Protein AF-A0A7V4AV61-F1 (afdb_monomer_lite)

Radius of gyration: 22.67 Å; chains: 1; bounding box: 60×49×61 Å

pLDDT: mean 70.76, std 10.71, range [35.0, 89.69]

Structure (mmCIF, N/CA/C/O backbone):
data_AF-A0A7V4AV61-F1
#
_entry.id   AF-A0A7V4AV61-F1
#
loop_
_atom_site.group_PDB
_atom_site.id
_atom_site.type_symbol
_atom_site.label_atom_id
_atom_site.label_alt_id
_atom_site.label_comp_id
_atom_site.label_asym_id
_atom_site.label_entity_id
_atom_site.label_seq_id
_atom_site.pdbx_PDB_ins_code
_atom_site.Cartn_x
_atom_site.Cartn_y
_atom_site.Cartn_z
_atom_site.occupancy
_atom_site.B_iso_or_equiv
_atom_site.auth_seq_id
_atom_site.auth_comp_id
_atom_site.auth_asym_id
_atom_site.auth_atom_id
_atom_site.pdbx_PDB_model_num
ATOM 1 N N . MET A 1 1 ? 27.486 -15.992 4.454 1.00 63.75 1 MET A N 1
ATOM 2 C CA . MET A 1 1 ? 27.364 -14.540 4.193 1.00 63.75 1 MET A CA 1
ATOM 3 C C . MET A 1 1 ? 26.050 -14.210 3.485 1.00 63.75 1 MET A C 1
ATOM 5 O O . MET A 1 1 ? 25.321 -13.351 3.959 1.00 63.75 1 MET A O 1
ATOM 9 N N . GLU A 1 2 ? 25.705 -14.925 2.408 1.00 71.94 2 GLU A N 1
ATOM 10 C CA . GLU A 1 2 ? 24.525 -14.642 1.567 1.00 71.94 2 GLU A CA 1
ATOM 11 C C . GLU A 1 2 ? 23.176 -14.761 2.296 1.00 71.94 2 GLU A C 1
ATOM 13 O O . GLU A 1 2 ? 22.339 -13.874 2.169 1.00 71.94 2 GLU A O 1
ATOM 18 N N . TYR A 1 3 ? 22.987 -15.773 3.150 1.00 73.69 3 TYR A N 1
ATOM 19 C CA . TYR A 1 3 ? 21.761 -15.914 3.953 1.00 73.69 3 TYR A CA 1
ATOM 20 C C . TYR A 1 3 ? 21.537 -14.761 4.943 1.00 73.69 3 TYR A C 1
ATOM 22 O O . TYR A 1 3 ? 20.402 -14.350 5.165 1.00 73.69 3 TYR A O 1
ATOM 30 N N . LEU A 1 4 ? 22.613 -14.209 5.513 1.00 76.31 4 LEU A N 1
ATOM 31 C CA . LEU A 1 4 ? 22.541 -13.065 6.430 1.00 76.31 4 LEU A CA 1
ATOM 32 C C . LEU A 1 4 ? 22.185 -11.771 5.685 1.00 76.31 4 LEU A C 1
ATOM 34 O O . LEU A 1 4 ? 21.391 -10.976 6.180 1.00 76.31 4 LEU A O 1
ATOM 38 N N . LEU A 1 5 ? 22.720 -11.589 4.474 1.00 76.56 5 LEU A N 1
ATOM 39 C CA . LEU A 1 5 ? 22.371 -10.471 3.592 1.00 76.56 5 LEU A CA 1
ATOM 40 C C . LEU A 1 5 ? 20.922 -10.579 3.087 1.00 76.56 5 LEU A C 1
ATOM 42 O O . LEU A 1 5 ? 20.190 -9.588 3.080 1.00 76.56 5 LEU A O 1
ATOM 46 N N . GLY A 1 6 ? 20.474 -11.787 2.736 1.00 77.44 6 GLY A N 1
ATOM 47 C CA . GLY A 1 6 ? 19.085 -12.066 2.367 1.00 77.44 6 GLY A CA 1
ATOM 48 C C . GLY A 1 6 ? 18.109 -11.803 3.518 1.00 77.44 6 GLY A C 1
ATOM 49 O O . GLY A 1 6 ? 17.110 -11.112 3.342 1.00 77.44 6 GLY A O 1
ATOM 50 N N . ALA A 1 7 ? 18.426 -12.271 4.727 1.00 79.12 7 ALA A N 1
ATOM 51 C CA . ALA A 1 7 ? 17.613 -11.998 5.910 1.00 79.12 7 ALA A CA 1
ATOM 52 C C . ALA A 1 7 ? 17.580 -10.497 6.257 1.00 79.12 7 ALA A C 1
ATOM 54 O O . ALA A 1 7 ? 16.518 -9.966 6.579 1.00 79.12 7 ALA A O 1
ATOM 55 N N . GLY A 1 8 ? 18.713 -9.795 6.140 1.00 81.38 8 GLY A N 1
ATOM 56 C CA . GLY A 1 8 ? 18.797 -8.353 6.383 1.00 81.38 8 GLY A CA 1
ATOM 57 C C . GLY A 1 8 ? 17.971 -7.525 5.395 1.00 81.38 8 GLY A C 1
ATOM 58 O O . GLY A 1 8 ? 17.236 -6.628 5.804 1.00 81.38 8 GLY A O 1
ATOM 59 N N . THR A 1 9 ? 18.027 -7.855 4.102 1.00 80.19 9 THR A N 1
ATOM 60 C CA . THR A 1 9 ? 17.219 -7.184 3.067 1.00 80.19 9 THR A CA 1
ATOM 61 C C . THR A 1 9 ? 15.728 -7.483 3.219 1.00 80.19 9 THR A C 1
ATOM 63 O O . THR A 1 9 ? 14.918 -6.561 3.129 1.00 80.19 9 THR A O 1
ATOM 66 N N . ALA A 1 10 ? 15.355 -8.726 3.538 1.00 79.31 10 ALA A N 1
ATOM 67 C CA . ALA A 1 10 ? 13.970 -9.098 3.822 1.00 79.31 10 ALA A CA 1
ATOM 68 C C . ALA A 1 10 ? 13.411 -8.355 5.046 1.00 79.31 10 ALA A C 1
ATOM 70 O O . ALA A 1 10 ? 12.291 -7.843 5.003 1.00 79.31 10 ALA A O 1
ATOM 71 N N . LEU A 1 11 ? 14.200 -8.238 6.119 1.00 80.94 11 LEU A N 1
ATOM 72 C CA . LEU A 1 11 ? 13.812 -7.503 7.322 1.00 80.94 11 LEU A CA 1
ATOM 73 C C . LEU A 1 11 ? 13.656 -6.004 7.035 1.00 80.94 11 LEU A C 1
ATOM 75 O O . LEU A 1 11 ? 12.658 -5.399 7.426 1.00 80.94 11 LEU A O 1
ATOM 79 N N . TRP A 1 12 ? 14.588 -5.418 6.282 1.00 82.69 12 TRP A N 1
ATOM 80 C CA . TRP A 1 12 ? 14.513 -4.021 5.860 1.00 82.69 12 TRP A CA 1
ATOM 81 C C . TRP A 1 12 ? 13.275 -3.736 4.999 1.00 82.69 12 TRP A C 1
ATOM 83 O O . TRP A 1 12 ? 12.546 -2.774 5.245 1.00 82.69 12 TRP A O 1
ATOM 93 N N . LEU A 1 13 ? 12.977 -4.603 4.030 1.00 80.69 13 LEU A N 1
ATOM 94 C CA . LEU A 1 13 ? 11.777 -4.493 3.198 1.00 80.69 13 LEU A CA 1
ATOM 95 C C . LEU A 1 13 ? 10.491 -4.683 4.005 1.00 80.69 13 LEU A C 1
ATOM 97 O O . LEU A 1 13 ? 9.508 -3.978 3.771 1.00 80.69 13 LEU A O 1
ATOM 101 N N . GLY A 1 14 ? 10.496 -5.579 4.991 1.00 80.06 14 GLY A N 1
ATOM 102 C CA . GLY A 1 14 ? 9.402 -5.726 5.950 1.00 80.06 14 GLY A CA 1
ATOM 103 C C . GLY A 1 14 ? 9.129 -4.428 6.716 1.00 80.06 14 GLY A C 1
ATOM 104 O O . GLY A 1 14 ? 7.987 -3.980 6.803 1.00 80.06 14 GLY A O 1
ATOM 105 N N . ILE A 1 15 ? 10.180 -3.759 7.196 1.00 80.88 15 ILE A N 1
ATOM 106 C CA . ILE A 1 15 ? 10.063 -2.470 7.893 1.00 80.88 15 ILE A CA 1
ATOM 107 C C . ILE A 1 15 ? 9.519 -1.386 6.949 1.00 80.88 15 ILE A C 1
ATOM 109 O O . ILE A 1 15 ? 8.550 -0.701 7.285 1.00 80.88 15 ILE A O 1
ATOM 113 N N . LEU A 1 16 ? 10.076 -1.262 5.740 1.00 78.00 16 LEU A N 1
ATOM 114 C CA . LEU A 1 16 ? 9.632 -0.278 4.744 1.00 78.00 16 LEU A CA 1
ATOM 115 C C . LEU A 1 16 ? 8.168 -0.477 4.333 1.00 78.00 16 LEU A C 1
ATOM 117 O O . LEU A 1 16 ? 7.407 0.488 4.209 1.00 78.00 16 LEU A O 1
ATOM 121 N N . THR A 1 17 ? 7.750 -1.729 4.143 1.00 76.88 17 THR A N 1
ATOM 122 C CA . THR A 1 17 ? 6.359 -2.055 3.817 1.00 76.88 17 THR A CA 1
ATOM 123 C C . THR A 1 17 ? 5.426 -1.827 4.999 1.00 76.88 17 THR A C 1
ATOM 125 O O . THR A 1 17 ? 4.286 -1.454 4.770 1.00 76.88 17 THR A O 1
ATOM 128 N N . SER A 1 18 ? 5.866 -1.964 6.251 1.00 76.38 18 SER A N 1
ATOM 129 C CA . SER A 1 18 ? 5.007 -1.677 7.407 1.00 76.38 18 SER A CA 1
ATOM 130 C C . SER A 1 18 ? 4.809 -0.178 7.666 1.00 76.38 18 SER A C 1
ATOM 132 O O . SER A 1 18 ? 3.738 0.222 8.118 1.00 76.38 18 SER A O 1
ATOM 134 N N . ILE A 1 19 ? 5.821 0.653 7.394 1.00 77.69 19 ILE A N 1
ATOM 135 C CA . ILE A 1 19 ? 5.777 2.111 7.631 1.00 77.69 19 ILE A CA 1
ATOM 136 C C . ILE A 1 19 ? 5.083 2.853 6.477 1.00 77.69 19 ILE A C 1
ATOM 138 O O . ILE A 1 19 ? 4.618 3.983 6.634 1.00 77.69 19 ILE A O 1
ATOM 142 N N . SER A 1 20 ? 4.978 2.220 5.307 1.00 72.81 20 SER A N 1
ATOM 143 C CA . SER A 1 20 ? 4.336 2.823 4.142 1.00 72.81 20 SER A CA 1
ATOM 144 C C . SER A 1 20 ? 2.865 3.190 4.430 1.00 72.81 20 SER A C 1
ATOM 146 O O . SER A 1 20 ? 2.124 2.381 4.989 1.00 72.81 20 SER A O 1
ATOM 148 N N . PRO A 1 21 ? 2.392 4.381 4.015 1.00 68.25 21 PRO A N 1
ATOM 149 C CA . PRO A 1 21 ? 1.090 4.906 4.434 1.00 68.25 21 PRO A CA 1
ATOM 150 C C . PRO A 1 21 ? -0.092 4.033 3.988 1.00 68.25 21 PRO A C 1
ATOM 152 O O . PRO A 1 21 ? -1.014 3.818 4.764 1.00 68.25 21 PRO A O 1
ATOM 155 N N . CYS A 1 22 ? -0.044 3.460 2.781 1.00 73.38 22 CYS A N 1
ATOM 156 C CA . CYS A 1 22 ? -1.067 2.527 2.295 1.00 73.38 22 CYS A CA 1
ATOM 157 C C . CYS A 1 22 ? -1.223 1.281 3.204 1.00 73.38 22 CYS A C 1
ATOM 159 O O . CYS A 1 22 ? -2.305 1.068 3.763 1.00 73.38 22 CYS A O 1
ATOM 161 N N . PRO A 1 23 ? -0.178 0.448 3.391 1.00 76.88 23 PRO A N 1
ATOM 162 C CA . PRO A 1 23 ? -0.284 -0.742 4.231 1.00 76.88 23 PRO A CA 1
ATOM 163 C C . PRO A 1 23 ? -0.527 -0.399 5.704 1.00 76.88 23 PRO A C 1
ATOM 165 O O . PRO A 1 23 ? -1.259 -1.134 6.366 1.00 76.88 23 PRO A O 1
ATOM 168 N N . LEU A 1 24 ? -0.017 0.734 6.197 1.00 76.50 24 LEU A N 1
ATOM 169 C CA . LEU A 1 24 ? -0.306 1.226 7.542 1.00 76.50 24 LEU A CA 1
ATOM 170 C C . LEU A 1 24 ? -1.816 1.429 7.751 1.00 76.50 24 LEU A C 1
ATOM 172 O O . LEU A 1 24 ? -2.379 0.890 8.703 1.00 76.50 24 LEU A O 1
ATOM 176 N N . THR A 1 25 ? -2.495 2.129 6.836 1.00 75.88 25 THR A N 1
ATOM 177 C CA . THR A 1 25 ? -3.947 2.353 6.915 1.00 75.88 25 THR A CA 1
ATOM 178 C C 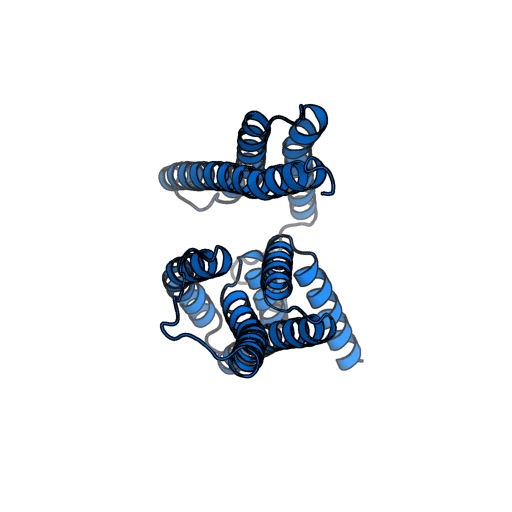. THR A 1 25 ? -4.730 1.039 6.884 1.00 75.88 25 THR A C 1
ATOM 180 O O . THR A 1 25 ? -5.636 0.854 7.695 1.00 75.88 25 THR A O 1
ATOM 183 N N . THR A 1 26 ? -4.365 0.096 6.006 1.00 76.62 26 THR A N 1
ATOM 184 C CA . THR A 1 26 ? -5.048 -1.213 5.930 1.00 76.62 26 THR A CA 1
ATOM 185 C C . THR A 1 26 ? -4.863 -2.053 7.195 1.00 76.62 26 THR A C 1
ATOM 187 O O . THR A 1 26 ? -5.823 -2.646 7.682 1.00 76.62 26 THR A O 1
ATOM 190 N N . ASN A 1 27 ? -3.661 -2.050 7.781 1.00 82.62 27 ASN A N 1
ATOM 191 C CA . ASN A 1 27 ? -3.373 -2.763 9.022 1.00 82.62 27 ASN A CA 1
ATOM 192 C C . ASN A 1 27 ? -4.166 -2.173 10.196 1.00 82.62 27 ASN A C 1
ATOM 194 O O . ASN A 1 27 ? -4.767 -2.922 10.964 1.00 82.62 27 ASN A O 1
ATOM 198 N N . ILE A 1 28 ? -4.233 -0.842 10.305 1.00 80.56 28 ILE A N 1
ATOM 199 C CA . ILE A 1 28 ? -5.036 -0.164 11.334 1.00 80.56 28 ILE A CA 1
ATOM 200 C C . ILE A 1 28 ? -6.523 -0.495 11.160 1.00 80.56 28 ILE A C 1
ATOM 202 O O . ILE A 1 28 ? -7.195 -0.822 12.140 1.00 80.56 28 ILE A O 1
ATOM 206 N N . ALA A 1 29 ? -7.039 -0.451 9.928 1.00 77.19 29 ALA A N 1
ATOM 207 C CA . ALA A 1 29 ? -8.429 -0.793 9.635 1.00 77.19 29 ALA A CA 1
ATOM 208 C C . ALA A 1 29 ? -8.751 -2.251 10.005 1.00 77.19 29 ALA A C 1
ATOM 210 O O . ALA A 1 29 ? -9.753 -2.502 10.677 1.00 77.19 29 ALA A O 1
ATOM 211 N N . ALA A 1 30 ? -7.879 -3.196 9.641 1.00 76.69 30 ALA A N 1
ATOM 212 C CA . ALA A 1 30 ? -8.030 -4.609 9.974 1.00 76.69 30 ALA A CA 1
ATOM 213 C C . ALA A 1 30 ? -8.041 -4.836 11.492 1.00 76.69 30 ALA A C 1
ATOM 215 O O . ALA A 1 30 ? -8.967 -5.454 12.013 1.00 76.69 30 ALA A O 1
ATOM 216 N N . ILE A 1 31 ? -7.065 -4.286 12.220 1.00 79.62 31 ILE A N 1
ATOM 217 C CA . ILE A 1 31 ? -6.972 -4.437 13.679 1.00 79.62 31 ILE A CA 1
ATOM 218 C C . ILE A 1 31 ? -8.176 -3.787 14.371 1.00 79.62 31 ILE A C 1
ATOM 220 O O . ILE A 1 31 ? -8.744 -4.377 15.287 1.00 79.62 31 ILE A O 1
ATOM 224 N N . THR A 1 32 ? -8.620 -2.616 13.907 1.00 75.25 32 THR A N 1
ATOM 225 C CA . THR A 1 32 ? -9.810 -1.936 14.448 1.00 75.25 32 THR A CA 1
ATOM 226 C C . THR A 1 32 ? -11.076 -2.767 14.232 1.00 75.25 32 THR A C 1
ATOM 228 O O . THR A 1 32 ? -11.920 -2.849 15.121 1.00 75.25 32 THR A O 1
ATOM 231 N N . TYR A 1 33 ? -11.220 -3.402 13.067 1.00 74.25 33 TYR A N 1
ATOM 232 C CA . TYR A 1 33 ? -12.348 -4.284 12.769 1.00 74.25 33 TYR A CA 1
ATOM 233 C C . TYR A 1 33 ? -12.327 -5.560 13.623 1.00 74.25 33 TYR A C 1
ATOM 235 O O . TYR A 1 33 ? -13.339 -5.926 14.218 1.00 74.25 33 TYR A O 1
ATOM 243 N N . ILE A 1 34 ? -11.162 -6.201 13.743 1.00 75.00 34 ILE A N 1
ATOM 244 C CA . ILE A 1 34 ? -10.965 -7.399 14.569 1.00 75.00 34 ILE A CA 1
ATOM 245 C C . ILE A 1 34 ? -11.240 -7.083 16.045 1.00 75.00 34 ILE A C 1
ATOM 247 O O . ILE A 1 34 ? -11.988 -7.805 16.703 1.00 75.00 34 ILE A O 1
ATOM 251 N N . GLY A 1 35 ? -10.700 -5.972 16.551 1.00 73.50 35 GLY A N 1
ATOM 252 C CA . GLY A 1 35 ? -10.872 -5.537 17.938 1.00 73.50 35 GLY A CA 1
ATOM 253 C C . GLY A 1 35 ? -12.323 -5.228 18.313 1.00 73.50 35 GLY A C 1
ATOM 254 O O . GLY A 1 35 ? -12.701 -5.408 19.464 1.00 73.50 35 GLY A O 1
ATOM 255 N N . LYS A 1 36 ? -13.170 -4.832 17.352 1.00 69.50 36 LYS A N 1
ATOM 256 C CA . LYS A 1 36 ? -14.615 -4.650 17.586 1.00 69.50 36 LYS A CA 1
ATOM 257 C C . LYS A 1 36 ? -15.382 -5.965 17.747 1.00 69.50 36 LYS A C 1
ATOM 259 O O . LYS A 1 36 ? -16.431 -5.968 18.383 1.00 69.50 36 LYS A O 1
ATOM 264 N N . ARG A 1 37 ? -14.906 -7.062 17.148 1.00 66.25 37 ARG A N 1
ATOM 265 C CA . ARG A 1 37 ? -15.628 -8.349 17.094 1.00 66.25 37 ARG A CA 1
ATOM 266 C C . ARG A 1 37 ? -15.179 -9.359 18.138 1.00 66.25 37 ARG A C 1
ATOM 268 O O . ARG A 1 37 ? -15.890 -10.329 18.383 1.00 66.25 37 ARG A O 1
ATOM 275 N N . VAL A 1 38 ? -14.016 -9.145 18.741 1.00 67.31 38 VAL A N 1
ATOM 276 C CA . VAL A 1 38 ? -13.409 -10.085 19.677 1.00 67.31 38 VAL A CA 1
ATOM 277 C C . VAL A 1 38 ? -13.402 -9.477 21.077 1.00 67.31 38 VAL A C 1
ATOM 279 O O . VAL A 1 38 ? -12.703 -8.503 21.334 1.00 67.31 38 VAL A O 1
ATOM 282 N N . ALA A 1 39 ? -14.177 -10.064 21.993 1.00 61.97 39 ALA A N 1
ATOM 283 C CA . ALA A 1 39 ? -14.314 -9.572 23.367 1.00 61.97 39 ALA A CA 1
ATOM 284 C C . ALA A 1 39 ? -13.111 -9.919 24.266 1.00 61.97 39 ALA A C 1
ATOM 286 O O . ALA A 1 39 ? -12.920 -9.296 25.308 1.00 61.97 39 ALA A O 1
ATOM 287 N N . VAL A 1 40 ? -12.308 -10.918 23.878 1.00 70.88 40 VAL A N 1
ATOM 288 C CA . VAL A 1 40 ? -11.184 -11.424 24.677 1.00 70.88 40 VAL A CA 1
ATOM 289 C C . VAL A 1 40 ? -9.850 -10.939 24.090 1.00 70.88 40 VAL A C 1
ATOM 291 O O . VAL A 1 40 ? -9.536 -11.283 22.948 1.00 70.88 40 VAL A O 1
ATOM 294 N N . PRO A 1 41 ? -9.008 -10.216 24.852 1.00 69.38 41 PRO A N 1
ATOM 295 C CA . PRO A 1 41 ? -7.755 -9.651 24.339 1.00 69.38 41 PRO A CA 1
ATOM 296 C C . PRO A 1 41 ? -6.775 -10.709 23.801 1.00 69.38 41 PRO A C 1
ATOM 298 O O . PRO A 1 41 ? -6.099 -10.468 22.803 1.00 69.38 41 PRO A O 1
ATOM 301 N N . ALA A 1 42 ? -6.754 -11.915 24.380 1.00 71.69 42 ALA A N 1
ATOM 302 C CA . ALA A 1 42 ? -5.940 -13.028 23.876 1.00 71.69 42 ALA A CA 1
ATOM 303 C C . ALA A 1 42 ? -6.343 -13.471 22.454 1.00 71.69 42 ALA A C 1
ATOM 305 O O . ALA A 1 42 ? -5.490 -13.818 21.638 1.00 71.69 42 ALA A O 1
ATOM 306 N N . SER A 1 43 ? -7.636 -13.409 22.125 1.00 70.69 43 SER A N 1
ATOM 307 C CA . SER A 1 43 ? -8.142 -13.797 20.806 1.00 70.69 43 SER A CA 1
ATOM 308 C C . SER A 1 43 ? -7.832 -12.732 19.737 1.00 70.69 43 SER A C 1
ATOM 310 O O . SER A 1 43 ? -7.562 -13.077 18.585 1.00 70.69 43 SER A O 1
ATOM 312 N N . VAL A 1 44 ? -7.712 -11.451 20.119 1.00 77.44 44 VAL A N 1
ATOM 313 C CA . VAL A 1 44 ? -7.249 -10.371 19.221 1.00 77.44 44 VAL A CA 1
ATOM 314 C C . VAL A 1 44 ? -5.827 -10.640 18.724 1.00 77.44 44 VAL A C 1
ATOM 316 O O . VAL A 1 44 ? -5.556 -10.474 17.535 1.00 77.44 44 VAL A O 1
ATOM 319 N N . PHE A 1 45 ? -4.934 -11.116 19.599 1.00 81.38 45 PHE A N 1
ATOM 320 C CA . PHE A 1 45 ? -3.574 -11.490 19.204 1.00 81.38 45 PHE A CA 1
ATOM 321 C C . PHE A 1 45 ? -3.579 -12.646 18.197 1.00 81.38 45 PHE A C 1
ATOM 323 O O . PHE A 1 45 ? -2.917 -12.568 17.164 1.00 81.38 45 PHE A O 1
ATOM 330 N N . THR A 1 46 ? -4.391 -13.683 18.438 1.00 80.88 46 THR A N 1
ATOM 331 C CA . THR A 1 46 ? -4.505 -14.815 17.501 1.00 80.88 46 THR A CA 1
ATOM 332 C C . THR A 1 46 ? -5.098 -14.411 16.152 1.00 80.88 46 THR A C 1
ATOM 334 O O . THR A 1 46 ? -4.604 -14.849 15.118 1.00 80.88 46 THR A O 1
ATOM 337 N N . ALA A 1 47 ? -6.094 -13.522 16.132 1.00 81.56 47 ALA A N 1
ATOM 338 C CA . ALA A 1 47 ? -6.673 -12.992 14.902 1.00 81.56 47 ALA A CA 1
ATOM 339 C C . ALA A 1 47 ? -5.680 -12.102 14.135 1.00 81.56 47 ALA A C 1
ATOM 341 O O . ALA A 1 47 ? -5.573 -12.213 12.916 1.00 81.56 47 ALA A O 1
ATOM 342 N N . GLY A 1 48 ? -4.904 -11.267 14.834 1.00 83.06 48 GLY A N 1
ATOM 343 C CA . GLY A 1 48 ? -3.822 -10.480 14.235 1.00 83.06 48 GLY A CA 1
ATOM 344 C C . GLY A 1 48 ? -2.702 -11.354 13.656 1.00 83.06 48 GLY A C 1
ATOM 345 O O . GLY A 1 48 ? -2.206 -11.084 12.558 1.00 83.06 48 GLY A O 1
ATOM 346 N N . ALA A 1 49 ? -2.349 -12.443 14.344 1.00 86.06 49 ALA A N 1
ATOM 347 C CA . ALA A 1 49 ? -1.410 -13.439 13.837 1.00 86.06 49 ALA A CA 1
ATOM 348 C C . ALA A 1 49 ? -1.960 -14.136 12.582 1.00 86.06 49 ALA A C 1
ATOM 350 O O . ALA A 1 49 ? -1.244 -14.249 11.590 1.00 86.06 49 ALA A O 1
ATOM 351 N N . LEU A 1 50 ? -3.242 -14.521 12.579 1.00 86.38 50 LEU A N 1
ATOM 352 C CA . LEU A 1 50 ? -3.892 -15.142 11.421 1.00 86.38 50 LEU A CA 1
ATOM 353 C C . LEU A 1 50 ? -3.975 -14.190 10.218 1.00 86.38 50 LEU A C 1
ATOM 355 O O . LEU A 1 50 ? -3.708 -14.602 9.093 1.00 86.38 50 LEU A O 1
ATOM 359 N N . TYR A 1 51 ? -4.285 -12.912 10.451 1.00 84.62 51 TYR A N 1
ATOM 360 C CA . TYR A 1 51 ? -4.249 -11.854 9.434 1.00 84.62 51 TYR A CA 1
ATOM 361 C C . TYR A 1 51 ? -2.859 -11.720 8.803 1.00 84.62 51 TYR A C 1
ATOM 363 O O . TYR A 1 51 ? -2.716 -11.708 7.577 1.00 84.62 51 TYR A O 1
ATOM 371 N N . THR A 1 52 ? -1.823 -11.673 9.641 1.00 85.88 52 THR A N 1
ATOM 372 C CA . THR A 1 52 ? -0.431 -11.572 9.187 1.00 85.88 52 THR A CA 1
ATOM 373 C C . THR A 1 52 ? -0.010 -12.825 8.422 1.00 85.88 52 THR A C 1
ATOM 375 O O . THR A 1 52 ? 0.604 -12.713 7.363 1.00 85.88 52 THR A O 1
ATOM 378 N N . ALA A 1 53 ? -0.400 -14.009 8.900 1.00 87.75 53 ALA A N 1
ATOM 379 C CA . ALA A 1 53 ? -0.159 -15.279 8.223 1.00 87.75 53 ALA A CA 1
ATOM 380 C C . ALA A 1 53 ? -0.847 -15.334 6.850 1.00 87.75 53 ALA A C 1
ATOM 382 O O . ALA A 1 53 ? -0.224 -15.750 5.879 1.00 87.75 53 ALA A O 1
ATOM 383 N N . GLY A 1 54 ? -2.085 -14.841 6.737 1.00 85.94 54 GLY A N 1
ATOM 384 C CA . GLY A 1 54 ? -2.794 -14.719 5.461 1.00 85.94 54 GLY A CA 1
ATOM 385 C C . GLY A 1 54 ? -2.063 -13.812 4.466 1.00 85.94 54 GLY A C 1
ATOM 386 O O . GLY A 1 54 ? -1.885 -14.187 3.304 1.00 85.94 54 GLY A O 1
ATOM 387 N N . ARG A 1 55 ? -1.562 -12.652 4.922 1.00 85.25 55 ARG A N 1
ATOM 388 C CA . ARG A 1 55 ? -0.741 -11.761 4.080 1.00 85.25 55 ARG A CA 1
ATOM 389 C C . ARG A 1 55 ? 0.569 -12.418 3.649 1.00 85.25 55 ARG A C 1
ATOM 391 O O . ARG A 1 55 ? 0.907 -12.379 2.469 1.00 85.25 55 ARG A O 1
ATOM 398 N N . ALA A 1 56 ? 1.285 -13.027 4.593 1.00 86.75 56 ALA A N 1
ATOM 399 C CA . ALA A 1 56 ? 2.564 -13.681 4.339 1.00 86.75 56 ALA A CA 1
ATOM 400 C C . ALA A 1 56 ? 2.417 -14.848 3.354 1.00 86.75 56 ALA A C 1
ATOM 402 O O . ALA A 1 56 ? 3.171 -14.925 2.388 1.00 86.75 56 ALA A O 1
ATOM 403 N N . LEU A 1 57 ? 1.408 -15.703 3.548 1.00 89.69 57 LEU A N 1
ATOM 404 C CA . LEU A 1 57 ? 1.109 -16.823 2.657 1.00 89.69 57 LEU A CA 1
ATOM 405 C C . LEU A 1 57 ? 0.801 -16.340 1.239 1.00 89.69 57 LEU A C 1
ATOM 407 O O . LEU A 1 57 ? 1.330 -16.882 0.276 1.00 89.69 57 LEU A O 1
ATOM 411 N N . THR A 1 58 ? -0.005 -15.286 1.108 1.00 85.62 58 THR A N 1
ATOM 412 C CA . THR A 1 58 ? -0.359 -14.721 -0.201 1.00 85.62 58 THR A CA 1
ATOM 413 C C . THR A 1 58 ? 0.874 -14.196 -0.934 1.00 85.62 58 THR A C 1
ATOM 415 O O . THR A 1 58 ? 1.064 -14.509 -2.107 1.00 85.62 58 THR A O 1
ATOM 418 N N . TYR A 1 59 ? 1.748 -13.446 -0.255 1.00 81.62 59 TYR A N 1
ATOM 419 C CA . TYR A 1 59 ? 2.993 -12.957 -0.856 1.00 81.62 59 TYR A CA 1
ATOM 420 C C . TYR A 1 59 ? 3.984 -14.079 -1.171 1.00 81.62 59 TYR A C 1
ATOM 422 O O . TYR A 1 59 ? 4.657 -14.009 -2.196 1.00 81.62 59 TYR A O 1
ATOM 430 N N . LEU A 1 60 ? 4.049 -15.123 -0.341 1.00 86.19 60 LEU A N 1
ATOM 431 C CA . LEU A 1 60 ? 4.872 -16.303 -0.601 1.00 86.19 60 LEU A CA 1
ATOM 432 C C . LEU A 1 60 ? 4.386 -17.044 -1.852 1.00 86.19 60 LEU A C 1
ATOM 434 O O . LEU A 1 60 ? 5.178 -17.298 -2.756 1.00 86.19 60 LEU A O 1
ATOM 438 N N . CYS A 1 61 ? 3.087 -17.349 -1.934 1.00 84.62 61 CYS A N 1
ATOM 439 C CA . CYS A 1 61 ? 2.486 -18.000 -3.096 1.00 84.62 61 CYS A CA 1
ATOM 440 C C . CYS A 1 61 ? 2.684 -17.163 -4.357 1.00 84.62 61 CYS A C 1
ATOM 442 O O . CYS A 1 61 ? 3.083 -17.692 -5.390 1.00 84.62 61 CYS A O 1
ATOM 444 N N . LEU A 1 62 ? 2.456 -15.854 -4.272 1.00 78.06 62 LEU A N 1
ATOM 445 C CA . LEU A 1 62 ? 2.634 -14.976 -5.414 1.00 78.06 62 LEU A CA 1
ATOM 446 C C . LEU A 1 62 ? 4.099 -14.898 -5.856 1.00 78.06 62 LEU A C 1
ATOM 448 O O . LEU A 1 62 ? 4.379 -14.994 -7.046 1.00 78.06 62 LEU A O 1
ATOM 452 N N . GLY A 1 63 ? 5.031 -14.773 -4.909 1.00 77.81 63 GLY A N 1
ATOM 453 C CA . GLY A 1 63 ? 6.464 -14.799 -5.187 1.00 77.81 63 GLY A CA 1
ATOM 454 C C . GLY A 1 63 ? 6.883 -16.108 -5.851 1.00 77.81 63 GLY A C 1
ATOM 455 O O . GLY A 1 63 ? 7.576 -16.079 -6.861 1.00 77.81 63 GLY A O 1
ATOM 456 N N . ALA A 1 64 ? 6.391 -17.246 -5.354 1.00 81.31 64 ALA A N 1
ATOM 457 C CA . ALA A 1 64 ? 6.647 -18.556 -5.944 1.00 81.31 64 ALA A CA 1
ATOM 458 C C . ALA A 1 64 ? 6.099 -18.665 -7.376 1.00 81.31 64 ALA A C 1
ATOM 460 O O . ALA A 1 64 ? 6.809 -19.136 -8.259 1.00 81.31 64 ALA A O 1
ATOM 461 N N . VAL A 1 65 ? 4.880 -18.177 -7.633 1.00 78.06 65 VAL A N 1
ATOM 462 C CA . VAL A 1 65 ? 4.284 -18.135 -8.981 1.00 78.06 65 VAL A CA 1
ATOM 463 C C . VAL A 1 65 ? 5.095 -17.240 -9.922 1.00 78.06 65 VAL A C 1
ATOM 465 O O . VAL A 1 65 ? 5.316 -17.607 -11.072 1.00 78.06 65 VAL A O 1
ATOM 468 N N . ILE A 1 66 ? 5.578 -16.090 -9.447 1.00 73.25 66 ILE A N 1
ATOM 469 C CA . ILE A 1 66 ? 6.390 -15.161 -10.247 1.00 73.25 66 ILE A CA 1
ATOM 470 C C . ILE A 1 66 ? 7.763 -15.757 -10.568 1.00 73.25 66 ILE A C 1
ATOM 472 O O . ILE A 1 66 ? 8.201 -15.677 -11.711 1.00 73.25 66 ILE A O 1
ATOM 476 N N . VAL A 1 67 ? 8.429 -16.374 -9.588 1.00 73.38 67 VAL A N 1
ATOM 477 C CA . VAL A 1 67 ? 9.732 -17.029 -9.783 1.00 73.38 67 VAL A CA 1
ATOM 478 C C . VAL A 1 67 ? 9.594 -18.253 -10.692 1.00 73.38 67 VAL A C 1
ATOM 480 O O . VAL A 1 67 ? 10.406 -18.437 -11.592 1.00 73.38 67 VAL A O 1
ATOM 483 N N . ALA A 1 68 ? 8.539 -19.056 -10.531 1.00 72.69 68 ALA A N 1
ATOM 484 C CA . ALA A 1 68 ? 8.241 -20.162 -11.443 1.00 72.69 68 ALA A CA 1
ATOM 485 C C . ALA A 1 68 ? 7.886 -19.668 -12.861 1.00 72.69 68 ALA A C 1
ATOM 487 O O . ALA A 1 68 ? 8.189 -20.333 -13.847 1.00 72.69 68 ALA A O 1
ATOM 488 N N . GLY A 1 69 ? 7.282 -18.481 -12.970 1.00 65.75 69 GLY A N 1
ATOM 489 C CA . GLY A 1 69 ? 6.953 -17.796 -14.221 1.00 65.75 69 GLY A CA 1
ATOM 490 C C . GLY A 1 69 ? 8.061 -16.891 -14.777 1.00 65.75 69 GLY A C 1
ATOM 491 O O . GLY A 1 69 ? 7.780 -16.106 -15.683 1.00 65.75 69 GLY A O 1
ATOM 492 N N . ALA A 1 70 ? 9.298 -16.977 -14.267 1.00 56.56 70 ALA A N 1
ATOM 493 C CA . ALA A 1 70 ? 10.403 -16.046 -14.541 1.00 56.56 70 ALA A CA 1
ATOM 494 C C . ALA A 1 70 ? 10.819 -15.910 -16.023 1.00 56.56 70 ALA A C 1
ATOM 496 O O . ALA A 1 70 ? 11.575 -15.004 -16.361 1.00 56.56 70 ALA A O 1
ATOM 497 N N . LEU A 1 71 ? 10.294 -16.736 -16.932 1.00 52.12 71 LEU A N 1
ATOM 498 C CA . LEU A 1 71 ? 10.478 -16.576 -18.380 1.00 52.12 71 LEU A CA 1
ATOM 499 C C . LEU A 1 71 ? 9.490 -15.574 -19.025 1.00 52.12 71 LEU A C 1
ATOM 501 O O . LEU A 1 71 ? 9.657 -15.231 -20.189 1.00 52.12 71 LEU A O 1
ATOM 505 N N . ASN A 1 72 ? 8.488 -15.068 -18.290 1.00 55.53 72 ASN A N 1
ATOM 506 C CA . ASN A 1 72 ? 7.439 -14.159 -18.789 1.00 55.53 72 ASN A CA 1
ATOM 507 C C . ASN A 1 72 ? 7.154 -12.971 -17.838 1.00 55.53 72 ASN A C 1
ATOM 509 O O . ASN A 1 72 ? 6.021 -12.493 -17.734 1.00 55.53 72 ASN A O 1
ATOM 513 N N . VAL A 1 73 ? 8.182 -12.468 -17.142 1.00 57.44 73 VAL A N 1
ATOM 514 C CA . VAL A 1 73 ? 8.091 -11.396 -16.121 1.00 57.44 73 VAL A CA 1
ATOM 515 C C . VAL A 1 73 ? 7.246 -10.175 -16.549 1.00 57.44 73 VAL A C 1
ATOM 517 O O . VAL A 1 73 ? 6.409 -9.737 -15.751 1.00 57.44 73 VAL A O 1
ATOM 520 N N . PRO A 1 74 ? 7.356 -9.635 -17.782 1.00 56.88 74 PRO A N 1
ATOM 521 C CA . PRO A 1 74 ? 6.535 -8.497 -18.201 1.00 56.88 74 PRO A CA 1
ATOM 522 C C . PRO A 1 74 ? 5.069 -8.881 -18.439 1.00 56.88 74 PRO A C 1
ATOM 524 O O . PRO A 1 74 ? 4.170 -8.129 -18.067 1.00 56.88 74 PRO A O 1
ATOM 527 N N . ALA A 1 75 ? 4.816 -10.061 -19.017 1.00 56.69 75 ALA A N 1
ATOM 528 C CA . ALA A 1 75 ? 3.473 -10.532 -19.349 1.00 56.69 75 ALA A CA 1
ATOM 529 C C . ALA A 1 75 ? 2.664 -10.874 -18.093 1.00 56.69 75 ALA A C 1
ATOM 531 O O . ALA A 1 75 ? 1.487 -10.536 -18.013 1.00 56.69 75 ALA A O 1
ATOM 532 N N . VAL A 1 76 ? 3.304 -11.470 -17.082 1.00 58.34 76 VAL A N 1
ATOM 533 C CA . VAL A 1 76 ? 2.678 -11.748 -15.783 1.00 58.34 76 VAL A CA 1
ATOM 534 C C . VAL A 1 76 ? 2.384 -10.441 -15.046 1.00 58.34 76 VAL A C 1
ATOM 536 O O . VAL A 1 76 ? 1.263 -10.244 -14.589 1.00 58.34 76 VAL A O 1
ATOM 539 N N . SER A 1 77 ? 3.331 -9.497 -14.996 1.00 55.00 77 SER A N 1
ATOM 540 C CA . SER A 1 77 ? 3.107 -8.192 -14.355 1.00 55.00 77 SER A CA 1
ATOM 541 C C . SER A 1 77 ? 2.000 -7.387 -15.048 1.00 55.00 77 SER A C 1
ATOM 543 O O . SER A 1 77 ? 1.128 -6.840 -14.375 1.00 55.00 77 SER A O 1
ATOM 545 N N . HIS A 1 78 ? 1.960 -7.384 -16.386 1.00 60.28 78 HIS A N 1
ATOM 546 C CA . HIS A 1 78 ? 0.892 -6.743 -17.155 1.00 60.28 78 HIS A CA 1
ATOM 547 C C . HIS A 1 78 ? -0.455 -7.449 -16.945 1.00 60.28 78 HIS A C 1
ATOM 549 O O . HIS A 1 78 ? -1.456 -6.798 -16.669 1.00 60.28 78 HIS A O 1
ATOM 555 N N . PHE A 1 79 ? -0.491 -8.783 -16.986 1.00 62.31 79 PHE A N 1
ATOM 556 C CA . PHE A 1 79 ? -1.707 -9.558 -16.739 1.00 62.31 79 PHE A CA 1
ATOM 557 C C . PHE A 1 79 ? -2.267 -9.317 -15.334 1.00 62.31 79 PHE A C 1
ATOM 559 O O . PHE A 1 79 ? -3.475 -9.109 -15.197 1.00 62.31 79 PHE A O 1
ATOM 566 N N . LEU A 1 80 ? -1.411 -9.291 -14.306 1.00 61.31 80 LEU A N 1
ATOM 567 C CA . LEU A 1 80 ? -1.820 -8.936 -12.952 1.00 61.31 80 LEU A CA 1
ATOM 568 C C . LEU A 1 80 ? -2.291 -7.485 -12.886 1.00 61.31 80 LEU A C 1
ATOM 570 O O . LEU A 1 80 ? -3.357 -7.240 -12.352 1.00 61.31 80 LEU A O 1
ATOM 574 N N . GLN A 1 81 ? -1.585 -6.513 -13.457 1.00 56.22 81 GLN A N 1
ATOM 575 C CA . GLN A 1 81 ? -2.028 -5.116 -13.391 1.00 56.22 81 GLN A CA 1
ATOM 576 C C . GLN A 1 81 ? -3.370 -4.886 -14.108 1.00 56.22 81 GLN A C 1
ATOM 578 O O . GLN A 1 81 ? -4.248 -4.218 -13.556 1.00 56.22 81 GLN A O 1
ATOM 583 N N . THR A 1 82 ? -3.583 -5.473 -15.290 1.00 61.66 82 THR A N 1
ATOM 584 C CA . THR A 1 82 ? -4.814 -5.284 -16.076 1.00 61.66 82 THR A CA 1
ATOM 585 C C . THR A 1 82 ? -6.005 -6.059 -15.509 1.00 61.66 82 THR A C 1
ATOM 587 O O . THR A 1 82 ? -7.096 -5.505 -15.394 1.00 61.66 82 THR A O 1
ATOM 590 N N . ASN A 1 83 ? -5.830 -7.332 -15.137 1.00 62.72 83 ASN A N 1
ATOM 591 C CA . ASN A 1 83 ? -6.945 -8.144 -14.636 1.00 62.72 83 ASN A CA 1
ATOM 592 C C . ASN A 1 83 ? -7.205 -7.908 -13.153 1.00 62.72 83 ASN A C 1
ATOM 594 O O . ASN A 1 83 ? -8.363 -7.904 -12.733 1.00 62.72 83 ASN A O 1
ATOM 598 N N . MET A 1 84 ? -6.154 -7.666 -12.362 1.00 61.00 84 MET A N 1
ATOM 599 C CA . MET A 1 84 ? -6.337 -7.402 -10.945 1.00 61.00 84 MET A CA 1
ATOM 600 C C . MET A 1 84 ? -7.040 -6.073 -10.752 1.00 61.00 84 MET A C 1
ATOM 602 O O . MET A 1 84 ? -8.052 -6.086 -10.079 1.00 61.00 84 MET A O 1
ATOM 606 N N . SER A 1 85 ? -6.632 -4.972 -11.397 1.00 61.56 85 SER A N 1
ATOM 607 C CA . SER A 1 85 ? -7.312 -3.667 -11.242 1.00 61.56 85 SER A CA 1
ATOM 608 C C . SER A 1 85 ? -8.823 -3.725 -11.517 1.00 61.56 85 SER A C 1
ATOM 610 O O . SER A 1 85 ? -9.608 -3.141 -10.768 1.00 61.56 85 SER A O 1
ATOM 612 N N . ARG A 1 86 ? -9.247 -4.501 -12.524 1.00 66.25 86 ARG A N 1
ATOM 613 C CA . ARG A 1 86 ? -10.662 -4.669 -12.889 1.00 66.25 86 ARG A CA 1
ATOM 614 C C . ARG A 1 86 ? -11.474 -5.453 -11.852 1.00 66.25 86 ARG A C 1
ATOM 616 O O . ARG A 1 86 ? -12.644 -5.145 -11.641 1.00 66.25 86 ARG A O 1
ATOM 623 N N . ILE A 1 87 ? -10.867 -6.446 -11.204 1.00 68.31 87 ILE A N 1
ATOM 624 C CA . ILE A 1 87 ? -11.504 -7.273 -10.163 1.00 68.31 87 ILE A CA 1
ATOM 625 C C . ILE A 1 87 ? -11.380 -6.610 -8.780 1.00 68.31 87 ILE A C 1
ATOM 627 O O . ILE A 1 87 ? -12.279 -6.725 -7.947 1.00 68.31 87 ILE A O 1
ATOM 631 N N . LEU A 1 88 ? -10.298 -5.865 -8.546 1.00 64.69 88 LEU A N 1
ATOM 632 C CA . LEU A 1 88 ? -9.973 -5.239 -7.268 1.00 64.69 88 LEU A CA 1
ATOM 633 C C . LEU A 1 88 ? -10.991 -4.177 -6.878 1.00 64.69 88 LEU A C 1
ATOM 635 O O . LEU A 1 88 ? -11.336 -4.103 -5.708 1.00 64.69 88 LEU A O 1
ATOM 639 N N . GLY A 1 89 ? -11.474 -3.374 -7.833 1.00 66.38 89 GLY A N 1
ATOM 640 C CA . GLY A 1 89 ? -12.458 -2.318 -7.569 1.00 66.38 89 GLY A CA 1
ATOM 641 C C . GLY A 1 89 ? -13.722 -2.855 -6.881 1.00 66.38 89 GLY A C 1
ATOM 642 O O . GLY A 1 89 ? -13.994 -2.479 -5.739 1.00 66.38 89 GLY A O 1
ATOM 643 N N . PRO A 1 90 ? -14.464 -3.791 -7.504 1.00 73.88 90 PRO A N 1
ATOM 644 C CA . PRO A 1 90 ? -15.628 -4.428 -6.885 1.00 73.88 90 PRO A CA 1
ATOM 645 C C . PRO A 1 90 ? -15.310 -5.129 -5.559 1.00 73.88 90 PRO A C 1
ATOM 647 O O . PRO A 1 90 ? -16.073 -5.020 -4.599 1.00 73.88 90 PRO A O 1
ATOM 650 N N . VAL A 1 91 ? -14.168 -5.817 -5.478 1.00 70.38 91 VAL A N 1
ATOM 651 C CA . VAL A 1 91 ? -13.737 -6.525 -4.265 1.00 70.38 91 VAL A CA 1
ATOM 652 C C . VAL A 1 91 ? -13.446 -5.558 -3.114 1.00 70.38 91 VAL A C 1
ATOM 654 O O . VAL A 1 91 ? -13.847 -5.823 -1.984 1.00 70.38 91 VAL A O 1
ATOM 657 N N . LEU A 1 92 ? -12.813 -4.416 -3.386 1.00 68.12 92 LEU A N 1
ATOM 658 C CA . LEU A 1 92 ? -12.551 -3.356 -2.412 1.00 68.12 92 LEU A CA 1
ATOM 659 C C . LEU A 1 92 ? -13.836 -2.673 -1.950 1.00 68.12 92 LEU A C 1
ATOM 661 O O . LEU A 1 92 ? -13.960 -2.366 -0.766 1.00 68.12 92 LEU A O 1
ATOM 665 N N . ILE A 1 93 ? -14.805 -2.472 -2.849 1.00 71.94 93 ILE A N 1
ATOM 666 C CA . ILE A 1 93 ? -16.131 -1.953 -2.491 1.00 71.94 93 ILE A CA 1
ATOM 667 C C . ILE A 1 93 ? -16.840 -2.941 -1.557 1.00 71.94 93 ILE A C 1
ATOM 669 O O . ILE A 1 93 ? -17.335 -2.538 -0.507 1.00 71.94 93 ILE A O 1
ATOM 673 N N . LEU A 1 94 ? -16.831 -4.240 -1.877 1.00 69.44 94 LEU A N 1
ATOM 674 C CA . LEU A 1 94 ? -17.390 -5.291 -1.018 1.00 69.44 94 LEU A CA 1
ATOM 675 C C . LEU A 1 94 ? -16.677 -5.366 0.338 1.00 69.44 94 LEU A C 1
ATOM 677 O O . LEU A 1 94 ? -17.339 -5.406 1.375 1.00 69.44 94 LEU A O 1
ATOM 681 N N . ALA A 1 95 ? -15.343 -5.324 0.349 1.00 67.31 95 ALA A N 1
ATOM 682 C CA . ALA A 1 95 ? -14.541 -5.310 1.569 1.00 67.31 95 ALA A CA 1
ATOM 683 C C . ALA A 1 95 ? -14.842 -4.074 2.427 1.00 67.31 95 ALA A C 1
ATOM 685 O O . ALA A 1 95 ? -15.017 -4.190 3.638 1.00 67.31 95 ALA A O 1
ATOM 686 N N . GLY A 1 96 ? -14.961 -2.901 1.799 1.00 65.62 96 GLY A N 1
ATOM 687 C CA . GLY A 1 96 ? -15.366 -1.655 2.438 1.00 65.62 96 GLY A CA 1
ATOM 688 C C . GLY A 1 96 ? -16.755 -1.764 3.058 1.00 65.62 96 GLY A C 1
ATOM 689 O O . GLY A 1 96 ? -16.908 -1.498 4.245 1.00 65.62 96 GLY A O 1
ATOM 690 N N . MET A 1 97 ? -17.754 -2.235 2.306 1.00 67.81 97 MET A N 1
ATOM 691 C CA . MET A 1 97 ? -19.113 -2.460 2.821 1.00 67.81 97 MET A CA 1
ATOM 692 C C . MET A 1 97 ? -19.138 -3.440 4.000 1.00 67.81 97 MET A C 1
ATOM 694 O O . MET A 1 97 ? -19.896 -3.235 4.948 1.00 67.81 97 MET A O 1
ATOM 698 N N . PHE A 1 98 ? -18.292 -4.473 3.970 1.00 65.38 98 PHE A N 1
ATOM 699 C CA . PHE A 1 98 ? -18.145 -5.429 5.065 1.00 65.38 98 PHE A CA 1
ATOM 700 C C . PHE A 1 98 ? -17.493 -4.794 6.307 1.00 65.38 98 PHE A C 1
ATOM 702 O O . PHE A 1 98 ? -17.997 -4.956 7.416 1.00 65.38 98 PHE A O 1
ATOM 709 N N . LEU A 1 99 ? -16.429 -3.999 6.130 1.00 62.09 99 LEU A N 1
ATOM 710 C CA . LEU A 1 99 ? -15.751 -3.251 7.202 1.00 62.09 99 LEU A CA 1
ATOM 711 C C . LEU A 1 99 ? -16.641 -2.170 7.834 1.00 62.09 99 LEU A C 1
ATOM 713 O O . LEU A 1 99 ? -16.540 -1.912 9.033 1.00 62.09 99 LEU A O 1
ATOM 717 N N . LEU A 1 100 ? -17.499 -1.540 7.027 1.00 60.59 100 LEU A N 1
ATOM 718 C CA . LEU A 1 100 ? -18.495 -0.548 7.443 1.00 60.59 100 LEU A CA 1
ATOM 719 C C . LEU A 1 100 ? -19.762 -1.179 8.044 1.00 60.59 100 LEU A C 1
ATOM 721 O O . LEU A 1 100 ? -20.654 -0.441 8.454 1.00 60.59 100 LEU A O 1
ATOM 725 N N . GLU A 1 101 ? -19.845 -2.515 8.103 1.00 61.22 101 GLU A N 1
ATOM 726 C CA . GLU A 1 101 ? -21.011 -3.275 8.585 1.00 61.22 101 GLU A CA 1
ATOM 727 C C . GLU A 1 101 ? -22.323 -2.897 7.871 1.00 61.22 101 GLU A C 1
ATOM 729 O O . GLU A 1 101 ? -23.420 -3.038 8.415 1.00 61.22 101 GLU A O 1
ATOM 734 N N . LEU A 1 102 ? -22.222 -2.425 6.623 1.00 53.75 102 LEU A N 1
ATOM 735 C CA . LEU A 1 102 ? -23.376 -2.022 5.818 1.00 53.75 102 LEU A CA 1
ATOM 736 C C . LEU A 1 102 ? -24.201 -3.245 5.381 1.00 53.75 102 LEU A C 1
ATOM 738 O O . LEU A 1 102 ? -25.408 -3.148 5.178 1.00 53.75 102 LEU A O 1
ATOM 742 N N . ILE A 1 103 ? -23.555 -4.413 5.311 1.00 48.03 103 ILE A N 1
ATOM 743 C CA . ILE A 1 103 ? -24.190 -5.716 5.111 1.00 48.03 103 ILE A CA 1
ATOM 744 C C . ILE A 1 103 ? -24.432 -6.332 6.492 1.00 48.03 103 ILE A C 1
ATOM 746 O O . ILE A 1 103 ? -23.570 -7.010 7.055 1.00 48.03 103 ILE A O 1
ATOM 750 N N . HIS A 1 104 ? -25.617 -6.094 7.050 1.00 40.84 104 HIS A N 1
ATOM 751 C CA . HIS A 1 104 ? -26.099 -6.889 8.173 1.00 40.84 104 HIS A CA 1
ATOM 752 C C . HIS A 1 104 ? -26.455 -8.276 7.642 1.00 40.84 104 HIS A C 1
ATOM 754 O O . HIS A 1 104 ? -27.504 -8.467 7.033 1.00 40.84 104 HIS A O 1
ATOM 760 N N . VAL A 1 105 ? -25.587 -9.260 7.876 1.00 42.78 105 VAL A N 1
ATOM 761 C CA . VAL A 1 105 ? -26.002 -10.664 7.812 1.00 42.78 105 VAL A CA 1
ATOM 762 C C . VAL A 1 105 ? -26.856 -10.900 9.053 1.00 42.78 105 VAL A C 1
ATOM 764 O O . VAL A 1 105 ? -26.367 -11.322 10.101 1.00 42.78 105 VAL A O 1
ATOM 767 N N . SER A 1 106 ? -28.131 -10.529 8.970 1.00 35.00 106 SER A N 1
ATOM 768 C CA . SER A 1 106 ? -29.149 -10.915 9.935 1.00 35.00 106 SER A CA 1
ATOM 769 C C . SER A 1 106 ? -29.299 -12.429 9.845 1.00 35.00 106 SER A C 1
ATOM 771 O O . SER A 1 106 ? -30.065 -12.947 9.041 1.00 35.00 106 SER A O 1
ATOM 773 N N . LEU A 1 107 ? -28.514 -13.149 10.648 1.00 40.62 107 LEU A N 1
ATOM 774 C CA . LEU A 1 107 ? -28.754 -14.557 10.935 1.00 40.62 107 LEU A CA 1
ATOM 775 C C . LEU A 1 107 ? -30.152 -14.656 11.571 1.00 40.62 107 LEU A C 1
ATOM 777 O O . LEU A 1 107 ? -30.353 -14.108 12.659 1.00 40.62 107 LEU A O 1
ATOM 781 N N . PRO A 1 108 ? -31.129 -15.300 10.913 1.00 40.78 108 PRO A N 1
ATOM 782 C CA . PRO A 1 108 ? -32.437 -15.512 11.499 1.00 40.78 108 PRO A CA 1
ATOM 783 C C . PRO A 1 108 ? -32.340 -16.709 12.450 1.00 40.78 108 PRO A C 1
ATOM 785 O O . PRO A 1 108 ? -32.002 -17.812 12.027 1.00 40.78 108 PRO A O 1
ATOM 788 N N . GLY A 1 109 ? -32.623 -16.510 13.737 1.00 38.22 109 GLY A N 1
ATOM 789 C CA . GLY A 1 109 ? -32.782 -17.624 14.679 1.00 38.22 109 GLY A CA 1
ATOM 790 C C . GLY A 1 109 ? -32.328 -17.302 16.097 1.00 38.22 109 GLY A C 1
ATOM 791 O O . GLY A 1 109 ? -31.141 -17.130 16.355 1.00 38.22 109 GLY A O 1
ATOM 792 N N . GLY A 1 110 ? -33.293 -17.214 17.012 1.00 49.94 110 GLY A N 1
ATOM 793 C CA . GLY A 1 110 ? -33.094 -16.852 18.411 1.00 49.94 110 GLY A CA 1
ATOM 794 C C . GLY A 1 110 ? -32.383 -17.894 19.286 1.00 49.94 110 GLY A C 1
ATOM 795 O O . GLY A 1 110 ? -32.251 -19.063 18.943 1.00 49.94 110 GLY A O 1
ATOM 796 N N . GLY A 1 111 ? -31.971 -17.426 20.470 1.00 48.78 111 GLY A N 1
ATOM 797 C CA . GLY A 1 111 ? -31.858 -18.237 21.687 1.00 48.78 111 GLY A CA 1
ATOM 798 C C . GLY A 1 111 ? -30.737 -19.280 21.774 1.00 48.78 111 GLY A C 1
ATOM 799 O O . GLY A 1 111 ? -31.024 -20.427 22.086 1.00 48.78 111 GLY A O 1
ATOM 800 N N . ALA A 1 112 ? -29.459 -18.915 21.592 1.00 43.53 112 ALA A N 1
ATOM 801 C CA . ALA A 1 112 ? -28.334 -19.800 21.956 1.00 43.53 112 ALA A CA 1
ATOM 802 C C . ALA A 1 112 ? -27.064 -19.020 22.372 1.00 43.53 112 ALA A C 1
ATOM 804 O O . ALA A 1 112 ? -26.096 -18.902 21.618 1.00 43.53 112 ALA A O 1
ATOM 805 N N . GLY A 1 113 ? -27.069 -18.472 23.594 1.00 52.47 113 GLY A N 1
ATOM 806 C CA . GLY A 1 113 ? -26.142 -17.435 24.086 1.00 52.47 113 GLY A CA 1
ATOM 807 C C . GLY A 1 113 ? -24.655 -17.789 24.276 1.00 52.47 113 GLY A C 1
ATOM 808 O O . GLY A 1 113 ? -23.851 -16.872 2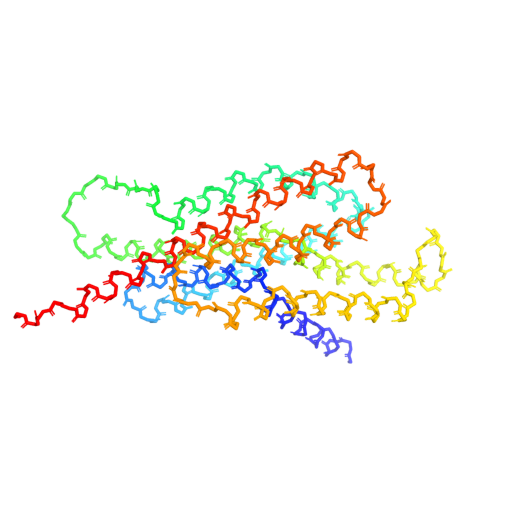4.429 1.00 52.47 113 GLY A O 1
ATOM 809 N N . GLN A 1 114 ? -24.240 -19.062 24.205 1.00 49.38 114 GLN A N 1
ATOM 810 C CA . GLN A 1 114 ? -22.826 -19.454 24.403 1.00 49.38 114 GLN A CA 1
ATOM 811 C C . GLN A 1 114 ? -22.193 -20.124 23.168 1.00 49.38 114 GLN A C 1
ATOM 813 O O . GLN A 1 114 ? -21.089 -19.765 22.756 1.00 49.38 114 GLN A O 1
ATOM 818 N N . GLY A 1 115 ? -22.895 -21.069 22.531 1.00 48.66 115 GLY A N 1
ATOM 819 C CA . GLY A 1 115 ? -22.388 -21.804 21.363 1.00 48.66 115 GLY A CA 1
ATOM 820 C C . GLY A 1 115 ? -22.298 -20.945 20.100 1.00 48.66 115 GLY A C 1
ATOM 821 O O . GLY A 1 115 ? -21.308 -21.023 19.370 1.00 48.66 115 GLY A O 1
ATOM 822 N N . LEU A 1 116 ? -23.284 -20.067 19.885 1.00 48.84 116 LEU A N 1
ATOM 823 C CA . LEU A 1 116 ? -23.300 -19.127 18.763 1.00 48.84 116 LEU A CA 1
ATOM 824 C C . LEU A 1 116 ? -22.231 -18.039 18.924 1.00 48.84 116 LEU A C 1
ATOM 826 O O . LEU A 1 116 ? -21.615 -17.638 17.943 1.00 48.84 116 LEU A O 1
ATOM 830 N N . ARG A 1 117 ? -21.934 -17.639 20.165 1.00 47.41 117 ARG A N 1
ATOM 831 C CA . ARG A 1 117 ? -20.877 -16.676 20.502 1.00 47.41 117 ARG A CA 1
ATOM 832 C C . ARG A 1 117 ? -19.480 -17.260 20.259 1.00 47.41 117 ARG A C 1
ATOM 834 O O . ARG A 1 117 ? -18.687 -16.639 19.567 1.00 47.41 117 ARG A O 1
ATOM 841 N N . ASN A 1 118 ? -19.237 -18.512 20.660 1.00 53.19 118 ASN A N 1
ATOM 842 C CA . ASN A 1 118 ? -18.008 -19.251 20.320 1.00 53.19 118 ASN A CA 1
ATOM 843 C C . ASN A 1 118 ? -17.861 -19.549 18.816 1.00 53.19 118 ASN A C 1
ATOM 845 O O . ASN A 1 118 ? -16.747 -19.737 18.320 1.00 53.19 118 ASN A O 1
ATOM 849 N N . ARG A 1 119 ? -18.972 -19.666 18.076 1.00 53.16 119 ARG A N 1
ATOM 850 C CA . ARG A 1 119 ? -18.958 -19.815 16.613 1.00 53.16 119 ARG A CA 1
ATOM 851 C C . ARG A 1 119 ? -18.651 -18.470 15.953 1.00 53.16 119 ARG A C 1
ATOM 853 O O . ARG A 1 119 ? -17.796 -18.428 15.080 1.00 53.16 119 ARG A O 1
ATOM 860 N N . ALA A 1 120 ? -19.279 -17.388 16.409 1.00 52.50 120 ALA A N 1
ATOM 861 C CA . ALA A 1 120 ? -19.052 -16.027 15.932 1.00 52.50 120 ALA A CA 1
ATOM 862 C C . ALA A 1 120 ? -17.620 -15.541 16.212 1.00 52.50 120 ALA A C 1
ATOM 864 O O . ALA A 1 120 ? -17.000 -14.965 15.324 1.00 52.50 120 ALA A O 1
ATOM 865 N N . GLU A 1 121 ? -17.054 -15.846 17.385 1.00 56.53 121 GLU A N 1
ATOM 866 C CA . GLU A 1 121 ? -15.646 -15.571 17.700 1.00 56.53 121 GLU A CA 1
ATOM 867 C C . GLU A 1 121 ? -14.701 -16.374 16.800 1.00 56.53 121 GLU A C 1
ATOM 869 O O . GLU A 1 121 ? -13.771 -15.806 16.230 1.00 56.53 121 GLU A O 1
ATOM 874 N N . ARG A 1 122 ? -14.969 -17.670 16.575 1.00 56.38 122 ARG A N 1
ATOM 875 C CA . ARG A 1 122 ? -14.184 -18.482 15.629 1.00 56.38 122 ARG A CA 1
ATOM 876 C C . ARG A 1 122 ? -14.280 -17.960 14.195 1.00 56.38 122 ARG A C 1
ATOM 878 O O . ARG A 1 122 ? -13.253 -17.849 13.535 1.00 56.38 122 ARG A O 1
ATOM 885 N N . TYR A 1 123 ? -15.466 -17.580 13.723 1.00 59.94 123 TYR A N 1
ATOM 886 C CA . TYR A 1 123 ? -15.631 -16.930 12.418 1.00 59.94 123 TYR A CA 1
ATOM 887 C C . TYR A 1 123 ? -14.933 -15.562 12.355 1.00 59.94 123 TYR A C 1
ATOM 889 O O . TYR A 1 123 ? -14.408 -15.209 11.304 1.00 59.94 123 TYR A O 1
ATOM 897 N N . GLY A 1 124 ? -14.868 -14.815 13.461 1.00 65.94 124 GLY A N 1
ATOM 898 C CA . GLY A 1 124 ? -14.120 -13.559 13.558 1.00 65.94 124 GLY A CA 1
ATOM 899 C C . GLY A 1 124 ? -12.606 -13.751 13.428 1.00 65.94 124 GLY A C 1
ATOM 900 O O . GLY A 1 124 ? -11.959 -13.011 12.688 1.00 65.94 124 GLY A O 1
ATOM 901 N N . VAL A 1 125 ? -12.049 -14.779 14.078 1.00 70.56 125 VAL A N 1
ATOM 902 C CA . VAL A 1 125 ? -10.615 -15.118 14.012 1.00 70.56 125 VAL A CA 1
ATOM 903 C C . VAL A 1 125 ? -10.233 -15.657 12.628 1.00 70.56 125 VAL A C 1
ATOM 905 O O . VAL A 1 125 ? -9.269 -15.178 12.037 1.00 70.56 125 VAL A O 1
ATOM 908 N N . TRP A 1 126 ? -11.013 -16.581 12.055 1.00 75.25 126 TRP A N 1
ATOM 909 C CA . TRP A 1 126 ? -10.792 -17.074 10.685 1.00 75.25 126 TRP A CA 1
ATOM 910 C C . TRP A 1 126 ? -11.014 -15.985 9.624 1.00 75.25 126 TRP A C 1
ATOM 912 O O . TRP A 1 126 ? -10.277 -15.914 8.639 1.00 75.25 126 TRP A O 1
ATOM 922 N N . GLY A 1 127 ? -11.976 -15.086 9.853 1.00 74.31 127 GLY A N 1
ATOM 923 C CA . GLY A 1 127 ? -12.227 -13.924 9.005 1.00 74.31 127 GLY A CA 1
ATOM 924 C C . GLY A 1 127 ? -11.044 -12.955 8.941 1.00 74.31 127 GLY A C 1
ATOM 925 O O . GLY A 1 127 ? -10.816 -12.352 7.895 1.00 74.31 127 GLY A O 1
ATOM 926 N N . ALA A 1 128 ? -10.239 -12.855 10.005 1.00 79.31 128 ALA A N 1
ATOM 927 C CA . ALA A 1 128 ? -9.021 -12.045 10.011 1.00 79.31 128 ALA A CA 1
ATOM 928 C C . ALA A 1 128 ? -7.971 -12.562 9.012 1.00 79.31 128 ALA A C 1
ATOM 930 O O . ALA A 1 128 ? -7.367 -11.770 8.291 1.00 79.31 128 ALA A O 1
ATOM 931 N N . GLY A 1 129 ? -7.798 -13.884 8.911 1.00 80.44 129 GLY A N 1
ATOM 932 C CA . GLY A 1 129 ? -6.907 -14.495 7.919 1.00 80.44 129 GLY A CA 1
ATOM 933 C C . GLY A 1 129 ? -7.359 -14.229 6.483 1.00 80.44 129 GLY A C 1
ATOM 934 O O . GLY A 1 129 ? -6.553 -13.824 5.645 1.00 80.44 129 GLY A O 1
ATOM 935 N N . LEU A 1 13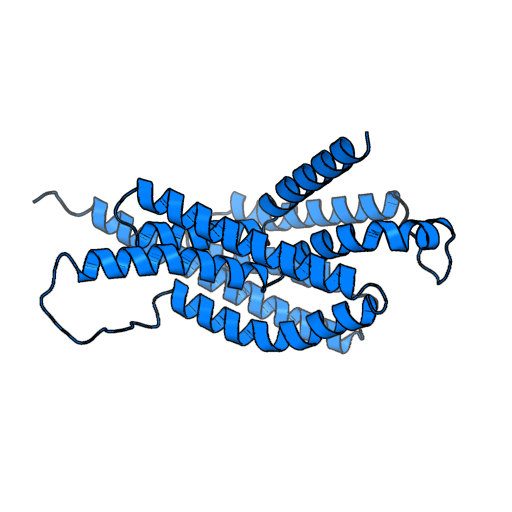0 ? -8.661 -14.368 6.214 1.00 80.25 130 LEU A N 1
ATOM 936 C CA . LEU A 1 130 ? -9.236 -14.106 4.890 1.00 80.25 130 LEU A CA 1
ATOM 937 C C . LEU A 1 130 ? -9.127 -12.623 4.501 1.00 80.25 130 LEU A C 1
ATOM 939 O O . LEU A 1 130 ? -8.793 -12.307 3.361 1.00 80.25 130 LEU A O 1
ATOM 943 N N . LEU A 1 131 ? -9.314 -11.713 5.462 1.00 78.00 131 LEU A N 1
ATOM 944 C CA . LEU A 1 131 ? -9.080 -10.280 5.274 1.00 78.00 131 LEU A CA 1
ATOM 945 C C . LEU A 1 131 ? -7.607 -9.983 4.940 1.00 78.00 131 LEU A C 1
ATOM 947 O O . LEU A 1 131 ? -7.323 -9.140 4.091 1.00 78.00 131 LEU A O 1
ATOM 951 N N . GLY A 1 132 ? -6.671 -10.708 5.561 1.00 80.19 132 GLY A N 1
ATOM 952 C CA . GLY A 1 132 ? -5.242 -10.637 5.248 1.00 80.19 132 GLY A CA 1
ATOM 953 C C . GLY A 1 132 ? -4.932 -11.062 3.815 1.00 80.19 132 GLY A C 1
ATOM 954 O O . GLY A 1 132 ? -4.231 -10.346 3.104 1.00 80.19 132 GLY A O 1
ATOM 955 N N . ILE A 1 133 ? -5.506 -12.177 3.360 1.00 82.50 133 ILE A N 1
ATOM 956 C CA . ILE A 1 133 ? -5.376 -12.641 1.970 1.00 82.50 133 ILE A CA 1
ATOM 957 C C . ILE A 1 133 ? -5.921 -11.586 0.999 1.00 82.50 133 ILE A C 1
ATOM 959 O O . ILE A 1 133 ? -5.249 -11.213 0.039 1.00 82.50 133 ILE A O 1
ATOM 963 N N . LEU A 1 134 ? -7.108 -11.046 1.286 1.00 80.06 134 LEU A N 1
ATOM 964 C CA . LEU A 1 134 ? -7.765 -10.048 0.446 1.00 80.06 134 LEU A CA 1
ATOM 965 C C . LEU A 1 134 ? -6.935 -8.766 0.295 1.00 80.06 134 LEU A C 1
ATOM 967 O O . LEU A 1 134 ? -6.752 -8.262 -0.814 1.00 80.06 134 LEU A O 1
ATOM 971 N N . PHE A 1 135 ? -6.396 -8.246 1.400 1.00 76.56 135 PHE A N 1
ATOM 972 C CA . PHE A 1 135 ? -5.553 -7.051 1.372 1.00 76.56 135 PHE A CA 1
ATOM 973 C C . PHE A 1 135 ? -4.164 -7.301 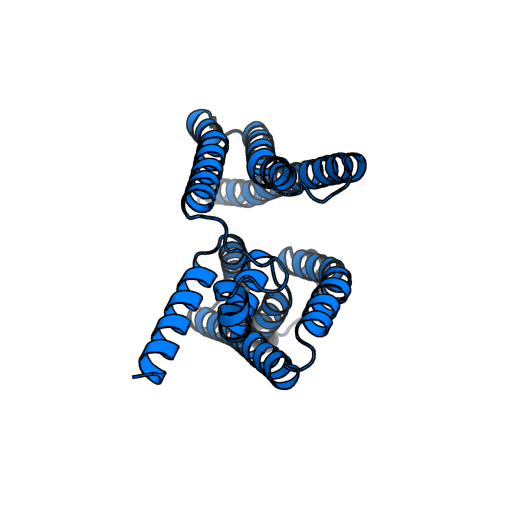0.785 1.00 76.56 135 PHE A C 1
ATOM 975 O O . PHE A 1 135 ? -3.597 -6.383 0.205 1.00 76.56 135 PHE A O 1
ATOM 982 N N . ALA A 1 136 ? -3.613 -8.513 0.885 1.00 77.38 136 ALA A N 1
ATOM 983 C CA . ALA A 1 136 ? -2.369 -8.855 0.195 1.00 77.38 136 ALA A CA 1
ATOM 984 C C . ALA A 1 136 ? -2.558 -9.006 -1.322 1.00 77.38 136 ALA A C 1
ATOM 986 O O . ALA A 1 136 ? -1.693 -8.581 -2.081 1.00 77.38 136 ALA A O 1
ATOM 987 N N . LEU A 1 137 ? -3.697 -9.547 -1.768 1.00 74.88 137 LEU A N 1
ATOM 988 C CA . LEU A 1 137 ? -4.084 -9.556 -3.185 1.00 74.88 137 LEU A CA 1
ATOM 989 C C . LEU A 1 137 ? -4.338 -8.139 -3.705 1.00 74.88 137 LEU A C 1
ATOM 991 O O . LEU A 1 137 ? -4.072 -7.835 -4.863 1.00 74.88 137 LEU A O 1
ATOM 995 N N . THR A 1 138 ? -4.808 -7.244 -2.842 1.00 72.06 138 THR A N 1
ATOM 996 C CA . THR A 1 138 ? -4.980 -5.831 -3.166 1.00 72.06 138 THR A CA 1
ATOM 997 C C . THR A 1 138 ? -3.638 -5.101 -3.107 1.00 72.06 138 THR A C 1
ATOM 999 O O . THR A 1 138 ? -3.364 -4.347 -2.173 1.00 72.06 138 THR A O 1
ATOM 1002 N N . PHE A 1 139 ? -2.774 -5.294 -4.106 1.00 66.12 139 PHE A N 1
ATOM 1003 C CA . PHE A 1 139 ? -1.562 -4.482 -4.185 1.00 66.12 139 PHE A CA 1
ATOM 1004 C C . PHE A 1 139 ? -1.920 -3.014 -4.373 1.00 66.12 139 PHE A C 1
ATOM 1006 O O . PHE A 1 139 ? -2.425 -2.612 -5.419 1.00 66.12 139 PHE A O 1
ATOM 1013 N N . CYS A 1 140 ? -1.560 -2.183 -3.398 1.00 72.88 140 CYS A N 1
ATOM 1014 C CA . CYS A 1 140 ? -1.401 -0.771 -3.689 1.00 72.88 140 CYS A CA 1
ATOM 1015 C C . CYS A 1 140 ? -0.110 -0.547 -4.487 1.00 72.88 140 CYS A C 1
ATOM 1017 O O . CYS A 1 140 ? 0.855 -1.303 -4.316 1.00 72.88 140 CYS A O 1
ATOM 1019 N N . PRO A 1 141 ? -0.058 0.491 -5.341 1.00 65.44 141 PRO A N 1
ATOM 1020 C CA . PRO A 1 141 ? 1.049 0.709 -6.276 1.00 65.44 141 PRO A CA 1
ATOM 1021 C C . PRO A 1 141 ? 2.416 0.755 -5.582 1.00 65.44 141 PRO A C 1
ATOM 1023 O O . PRO A 1 141 ? 3.401 0.257 -6.117 1.00 65.44 141 PRO A O 1
ATOM 1026 N N . VAL A 1 142 ? 2.469 1.268 -4.349 1.00 70.12 142 VAL A N 1
ATOM 1027 C CA . VAL A 1 142 ? 3.694 1.311 -3.537 1.00 70.12 142 VAL A CA 1
ATOM 1028 C C . VAL A 1 142 ? 4.146 -0.088 -3.102 1.00 70.12 142 VAL A C 1
ATOM 1030 O O . VAL A 1 142 ? 5.324 -0.416 -3.213 1.00 70.12 142 VAL A O 1
ATOM 1033 N N . SER A 1 143 ? 3.228 -0.938 -2.633 1.00 71.31 143 SER A N 1
ATOM 1034 C CA . SER A 1 143 ? 3.559 -2.311 -2.232 1.00 71.31 143 SER A CA 1
ATOM 1035 C C . SER A 1 143 ? 3.913 -3.188 -3.432 1.00 71.31 143 SER A C 1
ATOM 1037 O O . SER A 1 143 ? 4.842 -3.984 -3.327 1.00 71.31 143 SER A O 1
ATOM 1039 N N . ALA A 1 144 ? 3.239 -3.006 -4.574 1.00 71.56 144 ALA A N 1
ATOM 1040 C CA . ALA A 1 144 ? 3.627 -3.654 -5.826 1.00 71.56 144 ALA A CA 1
ATOM 1041 C C . ALA A 1 144 ? 5.053 -3.257 -6.224 1.00 71.56 144 ALA A C 1
ATOM 1043 O O . ALA A 1 144 ? 5.881 -4.130 -6.470 1.00 71.56 144 ALA A O 1
ATOM 1044 N N . ALA A 1 145 ? 5.364 -1.958 -6.226 1.00 72.31 145 ALA A N 1
ATOM 1045 C CA . ALA A 1 145 ? 6.690 -1.469 -6.586 1.00 72.31 145 ALA A CA 1
ATOM 1046 C C . ALA A 1 145 ? 7.793 -2.047 -5.684 1.00 72.31 145 ALA A C 1
ATOM 1048 O O . ALA A 1 145 ? 8.825 -2.471 -6.192 1.00 72.31 145 ALA A O 1
ATOM 1049 N N . LEU A 1 146 ? 7.576 -2.129 -4.365 1.00 74.00 146 LEU A N 1
ATOM 1050 C CA . LEU A 1 146 ? 8.549 -2.722 -3.436 1.00 74.00 146 LEU A CA 1
ATOM 1051 C C . LEU A 1 146 ? 8.711 -4.238 -3.637 1.00 74.00 146 LEU A C 1
ATOM 1053 O O . LEU A 1 146 ? 9.834 -4.744 -3.628 1.00 74.00 146 LEU A O 1
ATOM 1057 N N . PHE A 1 147 ? 7.608 -4.963 -3.838 1.00 76.00 147 PHE A N 1
ATOM 1058 C CA . PHE A 1 147 ? 7.619 -6.418 -4.001 1.00 76.00 147 PHE A CA 1
ATOM 1059 C C . PHE A 1 147 ? 8.248 -6.840 -5.334 1.00 76.00 147 PHE A C 1
ATOM 1061 O O . PHE A 1 147 ? 9.247 -7.559 -5.351 1.00 76.00 147 PHE A O 1
ATOM 1068 N N . PHE A 1 148 ? 7.720 -6.331 -6.450 1.00 75.25 148 PHE A N 1
ATOM 1069 C CA . PHE A 1 148 ? 8.258 -6.606 -7.781 1.00 75.25 148 PHE A CA 1
ATOM 1070 C C . PHE A 1 148 ? 9.644 -5.997 -7.961 1.00 75.25 148 PHE A C 1
ATOM 1072 O O . PHE A 1 148 ? 10.502 -6.644 -8.543 1.00 75.25 148 PHE A O 1
ATOM 1079 N N . GLY A 1 149 ? 9.899 -4.805 -7.417 1.00 75.06 149 GLY A N 1
ATOM 1080 C CA . GLY A 1 149 ? 11.222 -4.188 -7.449 1.00 75.06 149 GLY A CA 1
ATOM 1081 C C . GLY A 1 149 ? 12.279 -5.079 -6.806 1.00 75.06 149 GLY A C 1
ATOM 1082 O O . GLY A 1 149 ? 13.329 -5.282 -7.397 1.00 75.06 149 GLY A O 1
ATOM 1083 N N . THR A 1 150 ? 11.986 -5.696 -5.660 1.00 75.25 150 THR A N 1
ATOM 1084 C CA . THR A 1 150 ? 12.926 -6.622 -5.007 1.00 75.25 150 THR A CA 1
ATOM 1085 C C . THR A 1 150 ? 13.110 -7.917 -5.799 1.00 75.25 150 THR A C 1
ATOM 1087 O O . THR A 1 150 ? 14.240 -8.363 -5.977 1.00 75.25 150 THR A O 1
ATOM 1090 N N . LEU A 1 151 ? 12.019 -8.511 -6.293 1.00 71.88 151 LEU A N 1
ATOM 1091 C CA . LEU A 1 151 ? 12.055 -9.757 -7.071 1.00 71.88 151 LEU A CA 1
ATOM 1092 C C . LEU A 1 151 ? 12.778 -9.600 -8.413 1.00 71.88 151 LEU A C 1
ATOM 1094 O O . LEU A 1 151 ? 13.480 -10.506 -8.849 1.00 71.88 151 LEU A O 1
ATOM 1098 N N . ILE A 1 152 ? 12.592 -8.456 -9.069 1.00 70.75 152 ILE A N 1
ATOM 1099 C CA . ILE A 1 152 ? 13.064 -8.203 -10.430 1.00 70.75 152 ILE A CA 1
ATOM 1100 C C . ILE A 1 152 ? 14.448 -7.532 -10.427 1.00 70.75 152 ILE A C 1
ATOM 1102 O O . ILE A 1 152 ? 15.223 -7.775 -11.346 1.00 70.75 152 ILE A O 1
ATOM 1106 N N . SER A 1 153 ? 14.812 -6.765 -9.386 1.00 68.12 153 SER A N 1
ATOM 1107 C CA . SER A 1 153 ? 16.117 -6.085 -9.238 1.00 68.12 153 SER A CA 1
ATOM 1108 C C . SER A 1 153 ? 17.342 -6.923 -9.645 1.00 68.12 153 SER A C 1
ATOM 1110 O O . SER A 1 153 ? 18.119 -6.429 -10.465 1.00 68.12 153 SER A O 1
ATOM 1112 N N . PRO A 1 154 ? 17.523 -8.182 -9.186 1.00 67.25 154 PRO A N 1
ATOM 1113 C CA . PRO A 1 154 ? 18.693 -8.972 -9.574 1.00 67.25 154 PRO A CA 1
ATOM 1114 C C . PRO A 1 154 ? 18.754 -9.297 -11.074 1.00 67.25 154 PRO A C 1
ATOM 1116 O O . PRO A 1 154 ? 19.846 -9.483 -11.594 1.00 67.25 154 PRO A O 1
ATOM 1119 N N . LEU A 1 155 ? 17.620 -9.324 -11.785 1.00 65.56 155 LEU A N 1
ATOM 1120 C CA . LEU A 1 155 ? 17.584 -9.564 -13.233 1.00 65.56 155 LEU A CA 1
ATOM 1121 C C . LEU A 1 155 ? 17.850 -8.295 -14.056 1.00 65.56 155 LEU A C 1
ATOM 1123 O O . LEU A 1 155 ? 18.330 -8.394 -15.182 1.00 65.56 155 LEU A O 1
ATOM 1127 N N . VAL A 1 156 ? 17.516 -7.107 -13.539 1.00 66.75 156 VAL A N 1
ATOM 1128 C CA . VAL A 1 156 ? 17.620 -5.851 -14.314 1.00 66.75 156 VAL A CA 1
ATOM 1129 C C . VAL A 1 156 ? 18.892 -5.066 -14.031 1.00 66.75 156 VAL A C 1
ATOM 1131 O O . VAL A 1 156 ? 19.218 -4.166 -14.801 1.00 66.75 156 VAL A O 1
ATOM 1134 N N . ILE A 1 157 ? 19.617 -5.369 -12.952 1.00 69.12 157 ILE A N 1
ATOM 1135 C CA . ILE A 1 157 ? 20.751 -4.543 -12.526 1.00 69.12 157 ILE A CA 1
ATOM 1136 C C . ILE A 1 157 ? 21.889 -4.513 -13.554 1.00 69.12 157 ILE A C 1
ATOM 1138 O O . ILE A 1 157 ? 22.483 -3.455 -13.762 1.00 69.12 157 ILE A O 1
ATOM 1142 N N . ASP A 1 158 ? 22.145 -5.626 -14.244 1.00 68.31 158 ASP A N 1
ATOM 1143 C CA . ASP A 1 158 ? 23.160 -5.707 -15.297 1.00 68.31 158 ASP A CA 1
ATOM 1144 C C . ASP A 1 158 ? 22.750 -4.914 -16.555 1.00 68.31 158 ASP A C 1
ATOM 1146 O O . ASP A 1 158 ? 23.527 -4.050 -16.972 1.00 68.31 158 ASP A O 1
ATOM 1150 N N . PRO A 1 159 ? 21.521 -5.068 -17.100 1.00 67.06 159 PRO A N 1
ATOM 1151 C CA . PRO A 1 159 ? 20.997 -4.181 -18.143 1.00 67.06 159 PRO A CA 1
ATOM 1152 C C . PRO A 1 159 ? 21.040 -2.688 -17.777 1.00 67.06 159 PRO A C 1
ATOM 1154 O O . PRO A 1 159 ? 21.435 -1.871 -18.608 1.00 67.06 159 PRO A O 1
ATOM 1157 N N . TYR A 1 160 ? 20.693 -2.327 -16.533 1.00 66.50 160 TYR A N 1
ATOM 1158 C CA . TYR A 1 160 ? 20.736 -0.941 -16.041 1.00 66.50 160 TYR A CA 1
ATOM 1159 C C . TYR A 1 160 ? 22.160 -0.381 -15.966 1.00 66.50 160 TYR A C 1
ATOM 1161 O O . TYR A 1 160 ? 22.371 0.799 -16.239 1.00 66.50 160 TYR A O 1
ATOM 1169 N N . ARG A 1 161 ? 23.146 -1.203 -15.584 1.00 65.31 161 ARG A N 1
ATOM 1170 C CA . ARG A 1 161 ? 24.563 -0.801 -15.536 1.00 65.31 161 ARG A CA 1
ATOM 1171 C C . ARG A 1 161 ? 25.171 -0.657 -16.925 1.00 65.31 161 ARG A C 1
ATOM 1173 O O . ARG A 1 161 ? 26.034 0.191 -17.121 1.00 65.31 161 ARG A O 1
ATOM 1180 N N . GLN A 1 162 ? 24.729 -1.484 -17.865 1.00 68.19 162 GLN A N 1
ATOM 1181 C CA . GLN A 1 162 ? 25.232 -1.507 -19.236 1.00 68.19 162 GLN A CA 1
ATOM 1182 C C . GLN A 1 162 ? 24.496 -0.518 -20.159 1.00 68.19 162 GLN A C 1
ATOM 1184 O O . GLN A 1 162 ? 24.924 -0.313 -21.292 1.00 68.19 162 GLN A O 1
ATOM 1189 N N . GLY A 1 163 ? 23.409 0.115 -19.694 1.00 61.16 163 GLY A N 1
ATOM 1190 C CA . GLY A 1 163 ? 22.652 1.124 -20.448 1.00 61.16 163 GLY A CA 1
ATOM 1191 C C . GLY A 1 163 ? 21.932 0.575 -21.686 1.00 61.16 163 GLY A C 1
ATOM 1192 O O . GLY A 1 163 ? 21.555 1.334 -22.581 1.00 61.16 163 GLY A O 1
ATOM 1193 N N . VAL A 1 164 ? 21.745 -0.743 -21.764 1.00 59.03 164 VAL A N 1
ATOM 1194 C CA . VAL A 1 164 ? 21.146 -1.404 -22.929 1.00 59.03 164 VAL A CA 1
ATOM 1195 C C . VAL A 1 164 ? 19.625 -1.219 -22.878 1.00 59.03 164 VAL A C 1
ATOM 1197 O O . VAL A 1 164 ? 19.018 -1.291 -21.812 1.00 59.03 164 VAL A O 1
ATOM 1200 N N . ALA A 1 165 ? 18.999 -0.955 -24.030 1.00 58.66 165 ALA A N 1
ATOM 1201 C CA . ALA A 1 165 ? 17.563 -0.659 -24.174 1.00 58.66 165 ALA A CA 1
ATOM 1202 C C . ALA A 1 165 ? 17.071 0.678 -23.564 1.00 58.66 165 ALA A C 1
ATOM 1204 O O . ALA A 1 165 ? 15.876 0.840 -23.322 1.00 58.66 165 ALA A O 1
ATOM 1205 N N . GLY A 1 166 ? 17.959 1.660 -23.345 1.00 59.66 166 GLY A N 1
ATOM 1206 C CA . GLY A 1 166 ? 17.573 3.009 -22.889 1.00 59.66 166 GLY A CA 1
ATOM 1207 C C . GLY A 1 166 ? 17.195 3.098 -21.404 1.00 59.66 166 GLY A C 1
ATOM 1208 O O . GLY A 1 166 ? 16.696 4.125 -20.945 1.00 59.66 166 GLY A O 1
ATOM 1209 N N . LEU A 1 167 ? 17.445 2.032 -20.642 1.00 57.59 167 LEU A N 1
ATOM 1210 C CA . LEU A 1 167 ? 17.230 1.967 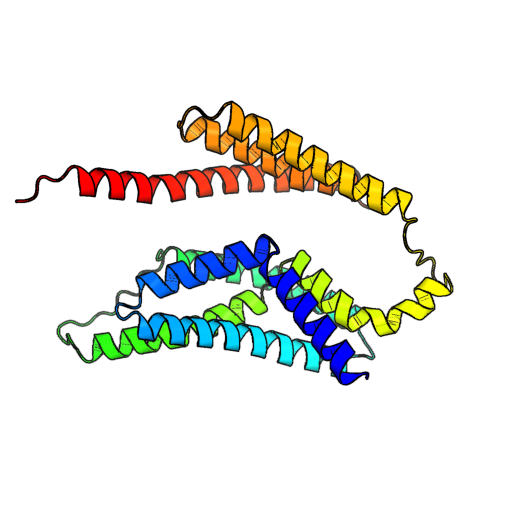-19.201 1.00 57.59 167 LEU A CA 1
ATOM 1211 C C . LEU A 1 167 ? 18.420 2.609 -18.477 1.00 57.59 167 LEU A C 1
ATOM 1213 O O . LEU A 1 167 ? 19.405 1.947 -18.162 1.00 57.59 167 LEU A O 1
ATOM 1217 N N . ALA A 1 168 ? 18.330 3.912 -18.216 1.00 62.78 168 ALA A N 1
ATOM 1218 C CA . ALA A 1 168 ? 19.288 4.639 -17.388 1.00 62.78 168 ALA A CA 1
ATOM 1219 C C . ALA A 1 168 ? 18.678 4.939 -16.013 1.00 62.78 168 ALA A C 1
ATOM 1221 O O . ALA A 1 168 ? 17.553 5.434 -15.911 1.00 62.78 168 ALA A O 1
ATOM 1222 N N . LEU A 1 169 ? 19.426 4.661 -14.942 1.00 65.12 169 LEU A N 1
ATOM 1223 C CA . LEU A 1 169 ? 19.080 5.171 -13.616 1.00 65.12 169 LEU A CA 1
ATOM 1224 C C . LEU A 1 169 ? 19.161 6.706 -13.656 1.00 65.12 169 LEU A C 1
ATOM 1226 O O . LEU A 1 169 ? 20.186 7.238 -14.094 1.00 65.12 169 LEU A O 1
ATOM 1230 N N . PRO A 1 170 ? 18.114 7.434 -13.222 1.00 72.75 170 PRO A N 1
ATOM 1231 C CA . PRO A 1 170 ? 18.183 8.885 -13.166 1.00 72.75 170 PRO A CA 1
ATOM 1232 C C . PRO A 1 170 ? 19.347 9.306 -12.257 1.00 72.75 170 PRO A C 1
ATOM 1234 O O . PRO A 1 170 ? 19.577 8.673 -11.221 1.00 72.75 170 PRO A O 1
ATOM 1237 N N . PRO A 1 171 ? 20.096 10.362 -12.619 1.00 81.00 171 PRO A N 1
ATOM 1238 C CA . PRO A 1 171 ? 21.228 10.805 -11.822 1.00 81.00 171 PRO A CA 1
ATOM 1239 C C . PRO A 1 171 ? 20.765 11.202 -10.417 1.00 81.00 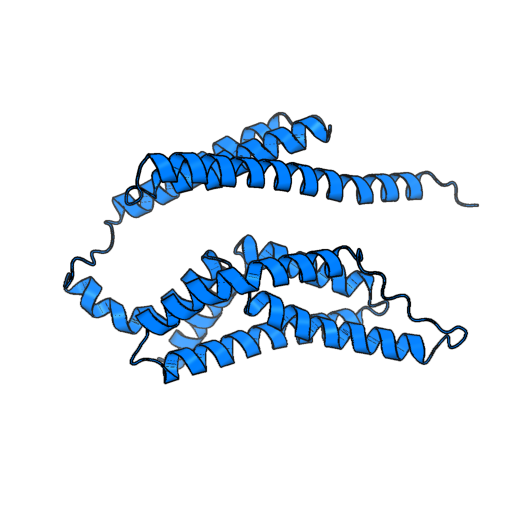171 PRO A C 1
ATOM 1241 O O . PRO A 1 171 ? 19.646 11.688 -10.225 1.00 81.00 171 PRO A O 1
ATOM 1244 N N . MET A 1 172 ? 21.645 11.033 -9.426 1.00 80.44 172 MET A N 1
ATOM 1245 C CA . MET A 1 172 ? 21.328 11.297 -8.014 1.00 80.44 172 MET A CA 1
ATOM 1246 C C . MET A 1 172 ? 20.775 12.708 -7.771 1.00 80.44 172 MET A C 1
ATOM 1248 O O . MET A 1 172 ? 19.944 12.888 -6.885 1.00 80.44 172 MET A O 1
ATOM 1252 N N . SER A 1 173 ? 21.170 13.693 -8.581 1.00 79.88 173 SER A N 1
ATOM 1253 C CA . SER A 1 173 ? 20.626 15.055 -8.536 1.00 79.88 173 SER A CA 1
ATOM 1254 C C . SER A 1 173 ? 19.121 15.106 -8.822 1.00 79.88 173 SER A C 1
ATOM 1256 O O . SER A 1 173 ? 18.394 15.802 -8.120 1.00 79.88 173 SER A O 1
ATOM 1258 N N . VAL A 1 174 ? 18.633 14.336 -9.798 1.00 82.38 174 VAL A N 1
ATOM 1259 C CA . VAL A 1 174 ? 17.208 14.263 -10.157 1.00 82.38 174 VAL A CA 1
ATOM 1260 C C . VAL A 1 174 ? 16.423 13.508 -9.087 1.00 82.38 174 VAL A C 1
ATOM 1262 O O . VAL A 1 174 ? 15.342 13.949 -8.695 1.00 82.38 174 VAL A O 1
ATOM 1265 N N . ILE A 1 175 ? 16.970 12.412 -8.554 1.00 80.38 175 ILE A N 1
ATOM 1266 C CA . ILE A 1 175 ? 16.340 11.667 -7.450 1.00 80.38 175 ILE A CA 1
ATOM 1267 C C . ILE A 1 175 ? 16.217 12.563 -6.211 1.00 80.38 175 ILE A C 1
ATOM 1269 O O . ILE A 1 175 ? 15.150 12.655 -5.605 1.00 80.38 175 ILE A O 1
ATOM 1273 N N . LEU A 1 176 ? 17.287 13.270 -5.848 1.00 83.62 176 LEU A N 1
ATOM 1274 C CA . LEU A 1 176 ? 17.282 14.143 -4.681 1.00 83.62 176 LEU A CA 1
ATOM 1275 C C . LEU A 1 176 ? 16.336 15.333 -4.879 1.00 83.62 176 LEU A C 1
ATOM 1277 O O . LEU A 1 176 ? 15.543 15.632 -3.989 1.00 83.62 176 LEU A O 1
ATOM 1281 N N . ALA A 1 177 ? 16.351 15.964 -6.056 1.00 82.12 177 ALA A N 1
ATOM 1282 C CA . ALA A 1 177 ? 15.449 17.067 -6.380 1.00 82.12 177 ALA A CA 1
ATOM 1283 C C . ALA A 1 177 ? 13.973 16.640 -6.354 1.00 82.12 177 ALA A C 1
ATOM 1285 O O . ALA A 1 177 ? 13.140 17.349 -5.793 1.00 82.12 177 ALA A O 1
ATOM 1286 N N . THR A 1 178 ? 13.637 15.468 -6.901 1.00 78.00 178 THR A N 1
ATOM 1287 C CA . THR A 1 178 ? 12.256 14.951 -6.892 1.00 78.00 178 THR A CA 1
ATOM 1288 C C . THR A 1 178 ? 11.787 14.584 -5.486 1.00 78.00 178 THR A C 1
ATOM 1290 O O . THR A 1 178 ? 10.657 14.909 -5.116 1.00 78.00 178 THR A O 1
ATOM 1293 N N . GLN A 1 179 ? 12.651 13.980 -4.666 1.00 80.19 179 GLN A N 1
ATOM 1294 C CA . GLN A 1 179 ? 12.331 13.647 -3.276 1.00 80.19 179 GLN A CA 1
ATOM 1295 C C . GLN A 1 179 ? 12.188 14.892 -2.392 1.00 80.19 179 GLN A C 1
ATOM 1297 O O . GLN A 1 179 ? 11.252 14.970 -1.591 1.00 80.19 179 GLN A O 1
ATOM 1302 N N . LEU A 1 180 ? 13.061 15.889 -2.559 1.00 84.25 180 LEU A N 1
ATOM 1303 C CA . LEU A 1 180 ? 12.948 17.176 -1.872 1.00 84.25 180 LEU A CA 1
ATOM 1304 C C . LEU A 1 180 ? 11.697 17.933 -2.321 1.00 84.25 180 LEU A C 1
ATOM 1306 O O . LEU A 1 180 ? 10.934 18.389 -1.475 1.00 84.25 180 LEU A O 1
ATOM 1310 N N . GLY A 1 181 ? 11.427 17.989 -3.628 1.00 82.81 181 GLY A N 1
ATOM 1311 C CA . GLY A 1 181 ? 10.226 18.619 -4.178 1.00 82.81 181 GLY A CA 1
ATOM 1312 C C . GLY A 1 181 ? 8.943 17.994 -3.632 1.00 82.81 181 GLY A C 1
ATOM 1313 O O . GLY A 1 181 ? 8.058 18.706 -3.162 1.00 82.81 181 GLY A O 1
ATOM 1314 N N . ARG A 1 182 ? 8.867 16.658 -3.584 1.00 78.69 182 ARG A N 1
ATOM 1315 C CA . ARG A 1 182 ? 7.736 15.945 -2.975 1.00 78.69 182 ARG A CA 1
ATOM 1316 C C . ARG A 1 182 ? 7.594 16.255 -1.482 1.00 78.69 182 ARG A C 1
ATOM 1318 O O . ARG A 1 182 ? 6.477 16.437 -1.005 1.00 78.69 182 ARG A O 1
ATOM 1325 N N . SER A 1 183 ? 8.704 16.320 -0.747 1.00 79.62 183 SER A N 1
ATOM 1326 C CA . SER A 1 183 ? 8.700 16.603 0.696 1.00 79.62 183 SER A CA 1
ATOM 1327 C C . SER A 1 183 ? 8.254 18.039 0.994 1.00 79.62 183 SER A C 1
ATOM 1329 O O . SER A 1 183 ? 7.459 18.258 1.906 1.00 79.62 183 SER A O 1
ATOM 1331 N N . LEU A 1 184 ? 8.698 19.007 0.187 1.00 82.25 184 LEU A N 1
ATOM 1332 C CA . LEU A 1 184 ? 8.290 20.410 0.279 1.00 82.25 184 LEU A CA 1
ATOM 1333 C C . LEU A 1 184 ? 6.817 20.603 -0.088 1.00 82.25 184 LEU A C 1
ATOM 1335 O O . LEU A 1 184 ? 6.112 21.314 0.622 1.00 82.25 184 LEU A O 1
ATOM 1339 N N . LEU A 1 185 ? 6.330 19.937 -1.140 1.00 80.31 185 LEU A N 1
ATOM 1340 C CA . LEU A 1 185 ? 4.905 19.935 -1.491 1.00 80.31 185 LEU A CA 1
ATOM 1341 C C . LEU A 1 185 ? 4.057 19.323 -0.374 1.00 80.31 185 LEU A C 1
ATOM 1343 O O . LEU A 1 185 ? 3.026 19.885 -0.006 1.00 80.31 185 LEU A O 1
ATOM 1347 N N . PHE A 1 186 ? 4.509 18.209 0.212 1.00 78.38 186 PHE A N 1
ATOM 1348 C CA . PHE A 1 186 ? 3.835 17.600 1.356 1.00 78.38 186 PHE A CA 1
ATOM 1349 C C . PHE A 1 186 ? 3.752 18.584 2.524 1.00 78.38 186 PHE A C 1
ATOM 1351 O O . PHE A 1 186 ? 2.659 18.844 3.027 1.00 78.38 186 PHE A O 1
ATOM 1358 N N . LEU A 1 187 ? 4.873 19.202 2.899 1.00 79.25 187 LEU A N 1
ATOM 1359 C CA . LEU A 1 187 ? 4.907 20.179 3.982 1.00 79.25 187 LEU A CA 1
ATOM 1360 C C . LEU A 1 187 ? 4.013 21.390 3.680 1.00 79.25 187 LEU A C 1
ATOM 1362 O O . LEU A 1 187 ? 3.189 21.752 4.510 1.00 79.25 187 LEU A O 1
ATOM 1366 N N . GLY A 1 188 ? 4.104 21.969 2.481 1.00 80.75 188 GLY A N 1
ATOM 1367 C CA . GLY A 1 188 ? 3.291 23.114 2.065 1.00 80.75 188 GLY A CA 1
ATOM 1368 C C . GLY A 1 188 ? 1.792 22.817 2.017 1.00 80.75 188 GLY A C 1
ATOM 1369 O O . GLY A 1 188 ? 0.984 23.705 2.264 1.00 80.75 188 GLY A O 1
ATOM 1370 N N . SER A 1 189 ? 1.408 21.567 1.756 1.00 77.25 189 SER A N 1
ATOM 1371 C CA . SER A 1 189 ? 0.005 21.146 1.737 1.00 77.25 189 SER A CA 1
ATOM 1372 C C . SER A 1 189 ? -0.567 20.861 3.135 1.00 77.25 189 SER A C 1
ATOM 1374 O O . SER A 1 189 ? -1.720 21.192 3.412 1.00 77.25 189 SER A O 1
ATOM 1376 N N . VAL A 1 190 ? 0.234 20.287 4.042 1.00 75.06 190 VAL A N 1
ATOM 1377 C CA . VAL A 1 190 ? -0.212 19.854 5.379 1.00 75.06 190 VAL A CA 1
ATOM 1378 C C . VAL A 1 190 ? -0.024 20.946 6.436 1.00 75.06 190 VAL A C 1
ATOM 1380 O O . VAL A 1 190 ? -0.844 21.077 7.341 1.00 75.06 190 VAL A O 1
ATOM 1383 N N . LEU A 1 191 ? 1.014 21.774 6.333 1.00 77.38 191 LEU A N 1
ATOM 1384 C CA . LEU A 1 191 ? 1.305 22.822 7.313 1.00 77.38 191 LEU A CA 1
ATOM 1385 C C . LEU A 1 191 ? 0.155 23.843 7.478 1.00 77.38 191 LEU A C 1
ATOM 1387 O O . LEU A 1 191 ? -0.212 24.124 8.621 1.00 77.38 191 LEU A O 1
ATOM 1391 N N . PRO A 1 192 ? -0.503 24.340 6.408 1.00 74.69 192 PRO A N 1
ATOM 1392 C CA . PRO A 1 192 ? -1.656 25.233 6.540 1.00 74.69 192 PRO A CA 1
ATOM 1393 C C . PRO A 1 192 ? -2.867 24.540 7.170 1.00 74.69 192 PRO A C 1
ATOM 1395 O O . PRO A 1 192 ? -3.644 25.180 7.878 1.00 74.69 192 PRO A O 1
ATOM 1398 N N . LEU A 1 193 ? -3.032 23.232 6.932 1.00 71.56 193 LEU A N 1
ATOM 1399 C CA . LEU A 1 193 ? -4.090 22.434 7.549 1.00 71.56 193 LEU A CA 1
ATOM 1400 C C . LEU A 1 193 ? -3.938 22.442 9.070 1.00 71.56 193 LEU A C 1
ATOM 1402 O O . LEU A 1 193 ? -4.920 22.699 9.757 1.00 71.56 193 LEU A O 1
ATOM 1406 N N . VAL A 1 194 ? -2.719 22.194 9.560 1.00 73.88 194 VAL A N 1
ATOM 1407 C CA . VAL A 1 194 ? -2.398 22.123 10.992 1.00 73.88 194 VAL A CA 1
ATOM 1408 C C . VAL A 1 194 ? -2.467 23.503 11.646 1.00 73.88 194 VAL A C 1
ATOM 1410 O O . VAL A 1 194 ? -3.122 23.649 12.674 1.00 73.88 194 VAL A O 1
ATOM 1413 N N . LEU A 1 195 ? -1.850 24.526 11.044 1.00 78.19 195 LEU A N 1
ATOM 1414 C CA . LEU A 1 195 ? -1.764 25.871 11.632 1.00 78.19 195 LEU A CA 1
ATOM 1415 C C . LEU A 1 195 ? -3.113 26.589 11.710 1.00 78.19 195 LEU A C 1
ATOM 1417 O O . LEU A 1 195 ? -3.376 27.317 12.660 1.00 78.19 195 LEU A O 1
ATOM 1421 N N . LEU A 1 196 ? -3.975 26.403 10.710 1.00 72.81 196 LEU A N 1
ATOM 1422 C CA . LEU A 1 196 ? -5.250 27.117 10.631 1.00 72.81 196 LEU A CA 1
ATOM 1423 C C . LEU A 1 196 ? -6.408 26.297 11.213 1.00 72.81 196 LEU A C 1
ATOM 1425 O O . LEU A 1 196 ? -7.572 26.670 11.019 1.00 72.81 196 LEU A O 1
ATOM 1429 N N . TRP A 1 197 ? -6.145 25.142 11.832 1.00 72.31 197 TRP A N 1
ATOM 1430 C CA . TRP A 1 197 ? -7.203 24.233 12.256 1.00 72.31 197 TRP A CA 1
ATOM 1431 C C . TRP A 1 197 ? -8.032 24.827 13.398 1.00 72.31 197 TRP A C 1
ATOM 1433 O O . TRP A 1 197 ? -7.594 24.926 14.536 1.00 72.31 197 TRP A O 1
ATOM 1443 N N . SER A 1 198 ? -9.280 25.176 13.093 1.00 66.69 198 SER A N 1
ATOM 1444 C CA . SER A 1 198 ? -10.235 25.749 14.045 1.00 66.69 198 SER A CA 1
ATOM 1445 C C . SER A 1 198 ? -11.145 24.706 14.712 1.00 66.69 198 SER A C 1
ATOM 1447 O O . SER A 1 198 ? -12.188 25.052 15.259 1.00 66.69 198 SER A O 1
ATOM 1449 N N . GLY A 1 199 ? -10.828 23.409 14.602 1.00 68.62 199 GLY A N 1
ATOM 1450 C CA . GLY A 1 199 ? -11.649 22.309 15.133 1.00 68.62 199 GLY A CA 1
ATOM 1451 C C . GLY A 1 199 ? -12.950 22.018 14.362 1.00 68.62 199 GLY A C 1
ATOM 1452 O O . GLY A 1 199 ? -13.572 20.974 14.563 1.00 68.62 199 GLY A O 1
ATOM 1453 N N . ALA A 1 200 ? -13.366 22.881 13.430 1.00 76.81 200 ALA A N 1
ATOM 1454 C CA . ALA A 1 200 ? -14.562 22.663 12.619 1.00 76.81 200 ALA A CA 1
ATOM 1455 C C . ALA A 1 200 ? -14.333 21.617 11.506 1.00 76.81 200 ALA A C 1
ATOM 1457 O O . ALA A 1 200 ? -13.373 21.682 10.739 1.00 76.81 200 ALA A O 1
ATOM 1458 N N . TRP A 1 201 ? -15.262 20.664 11.368 1.00 73.25 201 TRP A N 1
ATOM 1459 C CA . TRP A 1 201 ? -15.114 19.518 10.454 1.00 73.25 201 TRP A CA 1
ATOM 1460 C C . TRP A 1 201 ? -15.227 19.879 8.958 1.00 73.25 201 TRP A C 1
ATOM 1462 O O . TRP A 1 201 ? -14.555 19.277 8.129 1.00 73.25 201 TRP A O 1
ATOM 1472 N N . ARG A 1 202 ? -16.046 20.875 8.590 1.00 76.38 202 ARG A N 1
ATOM 1473 C CA . ARG A 1 202 ? -16.211 21.315 7.189 1.00 76.38 202 ARG A CA 1
ATOM 1474 C C . ARG A 1 202 ? -14.924 21.904 6.589 1.00 76.38 202 ARG A C 1
ATOM 1476 O O . ARG A 1 202 ? -14.498 21.413 5.547 1.00 76.38 202 ARG A O 1
ATOM 1483 N N . PRO A 1 203 ? -14.270 22.903 7.219 1.00 76.88 203 PRO A N 1
ATOM 1484 C CA . PRO A 1 203 ? -13.009 23.426 6.700 1.00 76.88 203 PRO A CA 1
ATOM 1485 C C . PRO A 1 203 ? -11.881 22.392 6.770 1.00 76.88 203 PRO A C 1
ATOM 1487 O O . PRO A 1 203 ? -11.011 22.413 5.907 1.00 76.88 203 PRO A O 1
ATOM 1490 N N . LEU A 1 204 ? -11.912 21.457 7.730 1.00 79.19 204 LEU A N 1
ATOM 1491 C CA . LEU A 1 204 ? -10.963 20.343 7.774 1.00 79.19 204 LEU A CA 1
ATOM 1492 C C . LEU A 1 204 ? -11.095 19.441 6.537 1.00 79.19 204 LEU A C 1
ATOM 1494 O O . LEU A 1 204 ? -10.092 19.176 5.887 1.00 79.19 204 LEU A O 1
ATOM 1498 N N . ALA A 1 205 ? -12.314 19.026 6.174 1.00 79.50 205 ALA A N 1
ATOM 1499 C CA . ALA A 1 205 ? -12.558 18.193 4.993 1.00 79.50 205 ALA A CA 1
ATOM 1500 C C . ALA A 1 205 ? -12.090 18.865 3.694 1.00 79.50 205 ALA A C 1
ATOM 1502 O O . ALA A 1 205 ? -11.398 18.246 2.891 1.00 79.50 205 ALA A O 1
ATOM 1503 N N . VAL A 1 206 ? -12.415 20.149 3.510 1.00 79.69 206 VAL A N 1
ATOM 1504 C CA . VAL A 1 206 ? -12.014 20.905 2.313 1.00 79.69 206 VAL A CA 1
ATOM 1505 C C . VAL A 1 206 ? -10.494 21.045 2.239 1.00 79.69 206 VAL A C 1
ATOM 1507 O O . VAL A 1 206 ? -9.904 20.770 1.199 1.00 79.69 206 VAL A O 1
ATOM 1510 N N . ARG A 1 207 ? -9.837 21.428 3.338 1.00 79.31 207 ARG A N 1
ATOM 1511 C CA . ARG A 1 207 ? -8.379 21.609 3.360 1.00 79.31 207 ARG A CA 1
ATOM 1512 C C . ARG A 1 207 ? -7.620 20.288 3.213 1.00 79.31 207 ARG A C 1
ATOM 1514 O O . ARG A 1 207 ? -6.590 20.267 2.553 1.00 79.31 207 ARG A O 1
ATOM 1521 N N . LEU A 1 208 ? -8.134 19.193 3.777 1.00 80.88 208 LEU A N 1
ATOM 1522 C CA . LEU A 1 208 ? -7.561 17.856 3.604 1.00 80.88 208 LEU A CA 1
ATOM 1523 C C . LEU A 1 208 ? -7.695 17.383 2.145 1.00 80.88 208 LEU A C 1
ATOM 1525 O O . LEU A 1 208 ? -6.742 16.840 1.594 1.00 80.88 208 LEU A O 1
ATOM 1529 N N . GLY A 1 209 ? -8.836 17.654 1.499 1.00 81.69 209 GLY A N 1
ATOM 1530 C CA . GLY A 1 209 ? -9.049 17.362 0.078 1.00 81.69 209 GLY A CA 1
ATOM 1531 C C . GLY A 1 209 ? -8.082 18.124 -0.827 1.00 81.69 209 GLY A C 1
ATOM 1532 O O . GLY A 1 209 ? -7.443 17.519 -1.685 1.00 81.69 209 GLY A O 1
ATOM 1533 N N . TRP A 1 210 ? -7.884 19.421 -0.568 1.00 80.94 210 TRP A N 1
ATOM 1534 C CA . TRP A 1 210 ? -6.862 20.218 -1.257 1.00 80.94 210 TRP A CA 1
ATOM 1535 C C . TRP A 1 210 ? -5.454 19.670 -1.033 1.00 80.94 210 TRP A C 1
ATOM 1537 O O . TRP A 1 210 ? -4.690 19.553 -1.989 1.00 80.94 210 TRP A O 1
ATOM 1547 N N . ALA A 1 211 ? -5.116 19.299 0.205 1.00 79.94 211 ALA A N 1
ATOM 1548 C CA . ALA A 1 211 ? -3.802 18.755 0.510 1.00 79.94 211 ALA A CA 1
ATOM 1549 C C . ALA A 1 211 ? -3.533 17.451 -0.254 1.00 79.94 211 ALA A C 1
ATOM 1551 O O . ALA A 1 211 ? -2.484 17.311 -0.881 1.00 79.94 211 ALA A O 1
ATOM 1552 N N . TRP A 1 212 ? -4.500 16.527 -0.280 1.00 78.44 212 TRP A N 1
ATOM 1553 C CA . TRP A 1 212 ? -4.389 15.286 -1.047 1.00 78.44 212 TRP A CA 1
ATOM 1554 C C . TRP A 1 212 ? -4.358 15.500 -2.554 1.00 78.44 212 TRP A C 1
ATOM 1556 O O . TRP A 1 212 ? -3.555 14.855 -3.225 1.00 78.44 212 TRP A O 1
ATOM 1566 N N . TRP A 1 213 ? -5.148 16.425 -3.096 1.00 79.81 213 TRP A N 1
ATOM 1567 C CA . TRP A 1 213 ? -5.109 16.712 -4.528 1.00 79.81 213 TRP A CA 1
ATOM 1568 C C . TRP A 1 213 ? -3.763 17.299 -4.968 1.00 79.81 213 TRP A C 1
ATOM 1570 O O . TRP A 1 213 ? -3.217 16.892 -5.992 1.00 79.81 213 TRP A O 1
ATOM 1580 N N . VAL A 1 214 ? -3.170 18.191 -4.171 1.00 79.00 214 VAL A N 1
ATOM 1581 C CA . VAL A 1 214 ? -1.816 18.706 -4.433 1.00 79.00 214 VAL A CA 1
ATOM 1582 C C . VAL A 1 214 ? -0.779 17.579 -4.357 1.00 79.00 214 VAL A C 1
ATOM 1584 O O . VAL A 1 214 ? 0.126 17.504 -5.186 1.00 79.00 214 VAL A O 1
ATOM 1587 N N . LEU A 1 215 ? -0.920 16.657 -3.406 1.00 71.00 215 LEU A N 1
ATOM 1588 C CA . LEU A 1 215 ? 0.020 15.548 -3.231 1.00 71.00 215 LEU A CA 1
ATOM 1589 C C . LEU A 1 215 ? -0.078 14.454 -4.292 1.00 71.00 215 LEU A C 1
ATOM 1591 O O . LEU A 1 215 ? 0.942 13.880 -4.656 1.00 71.00 215 LEU A O 1
ATOM 1595 N N . VAL A 1 216 ? -1.288 14.118 -4.732 1.00 71.38 216 VAL A N 1
ATOM 1596 C CA . VAL A 1 216 ? -1.552 12.962 -5.600 1.00 71.38 216 VAL A CA 1
ATOM 1597 C C . VAL A 1 216 ? -1.843 13.415 -7.025 1.00 71.38 216 VAL A C 1
ATOM 1599 O O . VAL A 1 216 ? -1.244 12.903 -7.966 1.00 71.38 216 VAL A O 1
ATOM 1602 N N . GLY A 1 217 ? -2.708 14.416 -7.186 1.00 73.56 217 GLY A N 1
ATOM 1603 C CA . GLY A 1 217 ? -3.086 14.971 -8.483 1.00 73.56 217 GLY A CA 1
ATOM 1604 C C . GLY A 1 217 ? -1.952 15.768 -9.121 1.00 73.56 217 GLY A C 1
ATOM 1605 O O . GLY A 1 217 ? -1.485 15.407 -10.199 1.00 73.56 217 GLY A O 1
ATOM 1606 N N . LEU A 1 218 ? -1.466 16.822 -8.456 1.00 72.81 218 LEU A N 1
ATOM 1607 C CA . LEU A 1 218 ? -0.451 17.714 -9.038 1.00 72.81 218 LEU A CA 1
ATOM 1608 C C . LEU A 1 218 ? 0.907 17.016 -9.214 1.00 72.81 218 LEU A C 1
ATOM 1610 O O . LEU A 1 218 ? 1.533 17.141 -10.267 1.00 72.81 218 LEU A O 1
ATOM 1614 N N . TYR A 1 219 ? 1.346 16.234 -8.224 1.00 71.81 219 TYR A N 1
ATOM 1615 C CA . TYR A 1 219 ? 2.577 15.445 -8.344 1.00 71.81 219 TYR A CA 1
ATOM 1616 C C . TYR A 1 219 ? 2.458 14.352 -9.421 1.00 71.81 219 TYR A C 1
ATOM 1618 O O . TYR A 1 219 ? 3.362 14.196 -10.245 1.00 71.81 219 TYR A O 1
ATOM 1626 N N . GLY A 1 220 ? 1.330 13.635 -9.476 1.00 67.88 220 GLY A N 1
ATOM 1627 C CA . GLY A 1 220 ? 1.070 12.628 -10.511 1.00 67.88 220 GLY A CA 1
ATOM 1628 C C . GLY A 1 220 ? 1.079 13.227 -11.920 1.00 67.88 220 GLY A C 1
ATOM 1629 O O . GLY A 1 220 ? 1.744 12.717 -12.817 1.00 67.88 220 GLY A O 1
ATOM 1630 N N . LEU A 1 221 ? 0.446 14.386 -12.100 1.00 71.31 221 LEU A N 1
ATOM 1631 C CA . LEU A 1 221 ? 0.476 15.157 -13.346 1.00 71.31 221 LEU A CA 1
ATOM 1632 C C . LEU A 1 221 ? 1.887 15.587 -13.749 1.00 71.31 221 LEU A C 1
ATOM 1634 O O . LEU A 1 221 ? 2.252 15.493 -14.921 1.00 71.31 221 LEU A O 1
ATOM 1638 N N . SER A 1 222 ? 2.671 16.047 -12.772 1.00 68.38 222 SER A N 1
ATOM 1639 C CA . SER A 1 222 ? 4.049 16.492 -12.982 1.00 68.38 222 SER A CA 1
ATOM 1640 C C . SER A 1 222 ? 5.008 15.359 -13.328 1.00 68.38 222 SER A C 1
ATOM 1642 O O . SER A 1 222 ? 6.120 15.635 -13.740 1.00 68.38 222 SER A O 1
ATOM 1644 N N . THR A 1 223 ? 4.614 14.097 -13.156 1.00 67.56 223 THR A N 1
ATOM 1645 C CA . THR A 1 223 ? 5.443 12.930 -13.497 1.00 67.56 223 THR A CA 1
ATOM 1646 C C . THR A 1 223 ? 4.916 12.188 -14.729 1.00 67.56 223 THR A C 1
ATOM 1648 O O . THR A 1 223 ? 5.678 11.509 -15.415 1.00 67.56 223 THR A O 1
ATOM 1651 N N . ALA A 1 224 ? 3.647 12.386 -15.096 1.00 69.31 224 ALA A N 1
ATOM 1652 C CA . ALA A 1 224 ? 2.989 11.756 -16.239 1.00 69.31 224 ALA A CA 1
ATOM 1653 C C . ALA A 1 224 ? 3.310 12.420 -17.596 1.00 69.31 224 ALA A C 1
ATOM 1655 O O . ALA A 1 224 ? 2.426 12.575 -18.439 1.00 69.31 224 ALA A O 1
ATOM 1656 N N . PHE A 1 225 ? 4.572 12.790 -17.857 1.00 69.06 225 PHE A N 1
ATOM 1657 C CA . PHE A 1 225 ? 4.994 13.455 -19.105 1.00 69.06 225 PHE A CA 1
ATOM 1658 C C . PHE A 1 225 ? 4.794 12.628 -20.383 1.00 69.06 225 PHE A C 1
ATOM 1660 O O . PHE A 1 225 ? 4.831 13.180 -21.481 1.00 69.06 225 PHE A O 1
ATOM 1667 N N . TRP A 1 226 ? 4.554 11.329 -20.244 1.00 69.44 226 TRP A N 1
ATOM 1668 C CA . TRP A 1 226 ? 4.302 10.405 -21.345 1.00 69.44 226 TRP A CA 1
ATOM 1669 C C . TRP A 1 226 ? 2.838 10.407 -21.836 1.00 69.44 226 TRP A C 1
ATOM 1671 O O . TRP A 1 226 ? 2.561 9.995 -22.958 1.00 69.44 226 TRP A O 1
ATOM 1681 N N . MET A 1 227 ? 1.881 10.899 -21.040 1.00 65.81 227 MET A N 1
ATOM 1682 C CA . MET A 1 227 ? 0.450 10.788 -21.361 1.00 65.81 227 MET A CA 1
ATOM 1683 C C . MET A 1 227 ? -0.056 11.981 -22.202 1.00 65.81 227 MET A C 1
ATOM 1685 O O . MET A 1 227 ? 0.424 13.093 -21.990 1.00 65.81 227 MET A O 1
ATOM 1689 N N . PRO A 1 228 ? -1.034 11.835 -23.115 1.00 80.62 228 PRO A N 1
ATOM 1690 C CA . PRO A 1 228 ? -1.609 12.967 -23.852 1.00 80.62 228 PRO A CA 1
ATOM 1691 C C . PRO A 1 228 ? -2.200 14.052 -22.924 1.00 80.62 228 PRO A C 1
ATOM 1693 O O . PRO A 1 228 ? -2.822 13.698 -21.919 1.00 80.62 228 PRO A O 1
ATOM 1696 N N . PRO A 1 229 ? -2.087 15.357 -23.252 1.00 79.12 229 PRO A N 1
ATOM 1697 C CA . PRO A 1 229 ? -2.558 16.456 -22.393 1.00 79.12 229 PRO A CA 1
ATOM 1698 C C . PRO A 1 229 ? -4.042 16.350 -22.006 1.00 79.12 229 PRO A C 1
ATOM 1700 O O . PRO A 1 229 ? -4.419 16.633 -20.871 1.00 79.12 229 PRO A O 1
ATOM 1703 N N . ASN A 1 230 ? -4.874 15.873 -22.933 1.00 81.81 230 ASN A N 1
ATOM 1704 C CA . ASN A 1 230 ? -6.319 15.723 -22.750 1.00 81.81 230 ASN A CA 1
ATOM 1705 C C . ASN A 1 230 ? -6.637 14.676 -21.668 1.00 81.81 230 ASN A C 1
ATOM 1707 O O . ASN A 1 230 ? -7.482 14.898 -20.806 1.00 81.81 230 ASN A O 1
ATOM 1711 N N . LEU A 1 231 ? -5.915 13.548 -21.682 1.00 77.56 231 LEU A N 1
ATOM 1712 C CA . LEU A 1 231 ? -6.074 12.468 -20.704 1.00 77.56 231 LEU A CA 1
ATOM 1713 C C . LEU A 1 231 ? -5.516 12.861 -19.335 1.00 77.56 231 LEU A C 1
ATOM 1715 O O . LEU A 1 231 ? -6.108 12.504 -18.320 1.00 77.56 231 LEU A O 1
ATOM 1719 N N . ARG A 1 232 ? -4.434 13.653 -19.302 1.00 78.62 232 ARG A N 1
ATOM 1720 C CA . ARG A 1 232 ? -3.890 14.217 -18.058 1.00 78.62 232 ARG A CA 1
ATOM 1721 C C . ARG A 1 232 ? -4.914 15.079 -17.333 1.00 78.62 232 ARG A C 1
ATOM 1723 O O . ARG A 1 232 ? -5.099 14.906 -16.135 1.00 78.62 232 ARG A O 1
ATOM 1730 N N . LEU A 1 233 ? -5.587 15.980 -18.048 1.00 78.06 233 LEU A N 1
ATOM 1731 C CA . LEU A 1 233 ? -6.601 16.856 -17.459 1.00 78.06 233 LEU A CA 1
ATOM 1732 C C . LEU A 1 233 ? -7.801 16.064 -16.928 1.00 78.06 233 LEU A C 1
ATOM 1734 O O . LEU A 1 233 ? -8.239 16.310 -15.808 1.00 78.06 233 LEU A O 1
ATOM 1738 N N . ILE A 1 234 ? -8.290 15.084 -17.694 1.00 82.25 234 ILE A N 1
ATOM 1739 C CA . ILE A 1 234 ? -9.413 14.235 -17.271 1.00 82.25 234 ILE A CA 1
ATOM 1740 C C . ILE A 1 234 ? -9.043 13.428 -16.019 1.00 82.25 234 ILE A C 1
ATOM 1742 O O . ILE A 1 234 ? -9.774 13.478 -15.034 1.00 82.25 234 ILE A O 1
ATOM 1746 N N . HIS A 1 235 ? -7.881 12.766 -16.004 1.00 75.25 235 HIS A N 1
ATOM 1747 C CA . HIS A 1 235 ? -7.419 12.023 -14.825 1.00 75.25 235 HIS A CA 1
ATOM 1748 C C . HIS A 1 235 ? -7.156 12.939 -13.625 1.00 75.25 235 HIS A C 1
ATOM 1750 O O . HIS A 1 235 ? -7.418 12.559 -12.491 1.00 75.25 235 HIS A O 1
ATOM 1756 N N . ALA A 1 236 ? -6.659 14.158 -13.837 1.00 75.88 236 ALA A N 1
ATOM 1757 C CA . ALA A 1 236 ? -6.451 15.110 -12.750 1.00 75.88 236 ALA A CA 1
ATOM 1758 C C . ALA A 1 236 ? -7.756 15.571 -12.097 1.00 75.88 236 ALA A C 1
ATOM 1760 O O . ALA A 1 236 ? -7.786 15.793 -10.883 1.00 75.88 236 ALA A O 1
ATOM 1761 N N . LEU A 1 237 ? -8.815 15.722 -12.899 1.00 79.75 237 LEU A N 1
ATOM 1762 C CA . LEU A 1 237 ? -10.158 16.022 -12.414 1.00 79.75 237 LEU A CA 1
ATOM 1763 C C . LEU A 1 237 ? -10.755 14.830 -11.664 1.00 79.75 237 LEU A C 1
ATOM 1765 O O . LEU A 1 237 ? -11.312 15.028 -10.590 1.00 79.75 237 LEU A O 1
ATOM 1769 N N . GLU A 1 238 ? -10.583 13.613 -12.181 1.00 79.44 238 GLU A N 1
ATOM 1770 C CA . GLU A 1 238 ? -11.010 12.369 -11.526 1.00 79.44 238 GLU A CA 1
ATOM 1771 C C . GLU A 1 238 ? -10.304 12.174 -10.174 1.00 79.44 238 GLU A C 1
ATOM 1773 O O . GLU A 1 238 ? -10.958 12.119 -9.135 1.00 79.44 238 GLU A O 1
ATOM 1778 N N . ILE A 1 239 ? -8.967 12.223 -10.154 1.00 76.75 239 ILE A N 1
ATOM 1779 C CA . ILE A 1 239 ? -8.153 12.145 -8.929 1.00 76.75 239 ILE A CA 1
ATOM 1780 C C . ILE A 1 239 ? -8.518 13.273 -7.956 1.00 76.75 239 ILE A C 1
ATOM 1782 O O . ILE A 1 239 ? -8.515 13.072 -6.739 1.00 76.75 239 ILE A O 1
ATOM 1786 N N . GLY A 1 240 ? -8.826 14.468 -8.468 1.00 78.81 240 GLY A N 1
ATOM 1787 C CA . GLY A 1 240 ? -9.313 15.585 -7.664 1.00 78.81 240 GLY A CA 1
ATOM 1788 C C . GLY A 1 240 ? -10.635 15.273 -6.989 1.00 78.81 240 GLY A C 1
ATOM 1789 O O . GLY A 1 240 ? -10.712 15.340 -5.761 1.00 78.81 240 GLY A O 1
ATOM 1790 N N . ALA A 1 241 ? -11.645 14.887 -7.764 1.00 78.75 241 ALA A N 1
ATOM 1791 C CA . ALA A 1 241 ? -12.955 14.516 -7.247 1.00 78.75 241 ALA A CA 1
ATOM 1792 C C . ALA A 1 241 ? -12.840 13.417 -6.179 1.00 78.75 241 ALA A C 1
ATOM 1794 O O . ALA A 1 241 ? -13.349 13.592 -5.069 1.00 78.75 241 ALA A O 1
ATOM 1795 N N . ASP A 1 242 ? -12.080 12.358 -6.456 1.00 77.69 242 ASP A N 1
ATOM 1796 C CA . ASP A 1 242 ? -11.855 11.254 -5.524 1.00 77.69 242 ASP A CA 1
ATOM 1797 C C . ASP A 1 242 ? -11.152 11.707 -4.243 1.00 77.69 242 ASP A C 1
ATOM 1799 O O . ASP A 1 242 ? -11.556 11.324 -3.144 1.00 77.69 242 ASP A O 1
ATOM 1803 N N . SER A 1 243 ? -10.143 12.577 -4.347 1.00 76.88 243 SER A N 1
ATOM 1804 C CA . SER A 1 243 ? -9.418 13.111 -3.185 1.00 76.88 243 SER A CA 1
ATOM 1805 C C . SER A 1 243 ? -10.331 13.931 -2.269 1.00 76.88 243 SER A C 1
ATOM 1807 O O . SER A 1 243 ? -10.262 13.801 -1.044 1.00 76.88 243 SER A O 1
ATOM 1809 N N . PHE A 1 244 ? -11.223 14.750 -2.839 1.00 81.00 244 PHE A N 1
ATOM 1810 C CA . PHE A 1 244 ? -12.197 15.530 -2.070 1.00 81.00 244 PHE A CA 1
ATOM 1811 C C . PHE A 1 244 ? -13.288 14.655 -1.452 1.00 81.00 244 PHE A C 1
ATOM 1813 O O . PHE A 1 244 ? -13.620 14.843 -0.279 1.00 81.00 244 PHE A O 1
ATOM 1820 N N . VAL A 1 245 ? -13.819 13.682 -2.198 1.00 80.12 245 VAL A N 1
ATOM 1821 C CA . VAL A 1 245 ? -14.798 12.716 -1.679 1.00 80.12 245 VAL A CA 1
ATOM 1822 C C . VAL A 1 245 ? -14.180 11.902 -0.546 1.00 80.12 245 VAL A C 1
ATOM 1824 O O . VAL A 1 245 ? -14.781 11.788 0.523 1.00 80.12 245 VAL A O 1
ATOM 1827 N N . HIS A 1 246 ? -12.955 11.407 -0.724 1.00 76.31 246 HIS A N 1
ATOM 1828 C CA . HIS A 1 246 ? -12.231 10.671 0.304 1.00 76.31 246 HIS A CA 1
ATOM 1829 C C . HIS A 1 246 ? -12.009 11.529 1.555 1.00 76.31 246 HIS A C 1
ATOM 1831 O O . HIS A 1 246 ? -12.292 11.077 2.665 1.00 76.31 246 HIS A O 1
ATOM 1837 N N . ALA A 1 247 ? -11.582 12.786 1.397 1.00 80.00 247 ALA A N 1
ATOM 1838 C CA . ALA A 1 247 ? -11.377 13.703 2.519 1.00 80.00 247 ALA A CA 1
ATOM 1839 C C . ALA A 1 247 ? -12.671 13.989 3.274 1.00 80.00 247 ALA A C 1
ATOM 1841 O O . ALA A 1 247 ? -12.700 13.974 4.508 1.00 80.00 247 ALA A O 1
ATOM 1842 N N . PHE A 1 248 ? -13.759 14.198 2.539 1.00 80.81 248 PHE A N 1
ATOM 1843 C CA . PHE A 1 248 ? -15.068 14.429 3.119 1.00 80.81 248 PHE A CA 1
ATOM 1844 C C . PHE A 1 248 ? -15.576 13.208 3.888 1.00 80.81 248 PHE A C 1
ATOM 1846 O O . PHE A 1 248 ? -15.978 13.342 5.045 1.00 80.81 248 PHE A O 1
ATOM 1853 N N . LEU A 1 249 ? -15.509 12.018 3.284 1.00 75.25 249 LEU A N 1
ATOM 1854 C CA . LEU A 1 249 ? -15.926 10.767 3.914 1.00 75.25 249 LEU A CA 1
ATOM 1855 C C . LEU A 1 249 ? -15.083 10.443 5.144 1.00 75.25 249 LEU A C 1
ATOM 1857 O O . LEU A 1 249 ? -15.642 10.061 6.168 1.00 75.25 249 LEU A O 1
ATOM 1861 N N . LEU A 1 250 ? -13.765 10.638 5.083 1.00 75.62 250 LEU A N 1
ATOM 1862 C CA . LEU A 1 250 ? -12.867 10.377 6.205 1.00 75.62 250 LEU A CA 1
ATOM 1863 C C . LEU A 1 250 ? -13.170 11.305 7.387 1.00 75.62 250 LEU A C 1
ATOM 1865 O O . LEU A 1 250 ? -13.353 10.843 8.513 1.00 75.62 250 LEU A O 1
ATOM 1869 N N . VAL A 1 251 ? -13.300 12.611 7.140 1.00 78.00 251 VAL A N 1
ATOM 1870 C CA . VAL A 1 251 ? -13.629 13.579 8.196 1.00 78.00 251 VAL A CA 1
ATOM 1871 C C . VAL A 1 251 ? -15.045 13.360 8.741 1.00 78.00 251 VAL A C 1
ATOM 1873 O O . VAL A 1 251 ? -15.270 13.485 9.948 1.00 78.00 251 VAL A O 1
ATOM 1876 N N . TRP A 1 252 ? -16.007 12.989 7.892 1.00 74.06 252 TRP A N 1
ATOM 1877 C CA . TRP A 1 252 ? -17.360 12.633 8.321 1.00 74.06 252 TRP A CA 1
ATOM 1878 C C . TRP A 1 252 ? -17.379 11.356 9.173 1.00 74.06 252 TRP A C 1
ATOM 1880 O O . TRP A 1 252 ? -17.988 11.340 10.245 1.00 74.06 252 TRP A O 1
ATOM 1890 N N . ALA A 1 253 ? -16.653 10.318 8.755 1.00 69.94 253 ALA A N 1
ATOM 1891 C CA . ALA A 1 253 ? -16.538 9.061 9.481 1.00 69.94 253 ALA A CA 1
ATOM 1892 C C . ALA A 1 253 ? -15.867 9.253 10.846 1.00 69.94 253 ALA A C 1
ATOM 1894 O O . ALA A 1 253 ? -16.347 8.701 11.828 1.00 69.94 253 ALA A O 1
ATOM 1895 N N . LEU A 1 254 ? -14.825 10.086 10.952 1.00 68.75 254 LEU A N 1
ATOM 1896 C CA . LEU A 1 254 ? -14.155 10.401 12.225 1.00 68.75 254 LEU A CA 1
ATOM 1897 C C . LEU A 1 254 ? -15.001 11.295 13.156 1.00 68.75 254 LEU A C 1
ATOM 1899 O O . LEU A 1 254 ? -14.804 11.311 14.375 1.00 68.75 254 LEU A O 1
ATOM 1903 N N . ARG A 1 255 ? -15.999 12.005 12.618 1.00 68.56 255 ARG A N 1
ATOM 1904 C CA . ARG A 1 255 ? -16.950 12.811 13.401 1.00 68.56 255 ARG A CA 1
ATOM 1905 C C . ARG A 1 255 ? -17.981 11.963 14.156 1.00 68.56 255 ARG A C 1
ATOM 1907 O O . ARG A 1 255 ? -18.463 12.380 15.209 1.00 68.56 255 ARG A O 1
ATOM 1914 N N . ALA A 1 256 ? -18.359 10.795 13.638 1.00 56.59 256 ALA A N 1
ATOM 1915 C CA . ALA A 1 256 ? -19.375 9.950 14.272 1.00 56.59 256 ALA A CA 1
ATOM 1916 C C . ALA A 1 256 ? -18.903 9.316 15.608 1.00 56.59 256 ALA A C 1
ATOM 1918 O O . ALA A 1 256 ? -19.650 9.400 16.588 1.00 56.59 256 ALA A O 1
ATOM 1919 N N . PRO A 1 257 ? -17.677 8.762 15.718 1.00 56.50 257 PRO A N 1
ATOM 1920 C CA . PRO A 1 257 ? -17.107 8.287 16.976 1.00 56.50 257 PRO A CA 1
ATOM 1921 C C . PRO A 1 257 ? -16.929 9.398 18.012 1.00 56.50 257 PRO A C 1
ATOM 1923 O O . PRO A 1 257 ? -17.283 9.193 19.167 1.00 56.50 257 PRO A O 1
ATOM 1926 N N . SER A 1 258 ? -16.451 10.584 17.614 1.00 57.81 258 SER A N 1
ATOM 1927 C CA . SER A 1 258 ? -16.217 11.699 18.547 1.00 57.81 258 SER A CA 1
ATOM 1928 C C . SER A 1 258 ? -17.512 12.233 19.163 1.00 57.81 258 SER A C 1
ATOM 1930 O O . SER A 1 258 ? -17.550 12.521 20.356 1.00 57.81 258 SER A O 1
ATOM 1932 N N . ARG A 1 259 ? -18.613 12.271 18.399 1.00 57.81 259 ARG A N 1
ATOM 1933 C CA . ARG A 1 259 ? -19.944 12.607 18.935 1.00 57.81 259 ARG A CA 1
ATOM 1934 C C . ARG A 1 259 ? -20.496 11.547 19.884 1.00 57.81 259 ARG A C 1
ATOM 1936 O O . ARG A 1 259 ? -21.086 11.904 20.897 1.00 57.81 259 ARG A O 1
ATOM 1943 N N . ARG A 1 260 ? -20.309 10.260 19.573 1.00 55.59 260 ARG A N 1
ATOM 1944 C CA . ARG A 1 260 ? -20.747 9.152 20.441 1.00 55.59 260 ARG A CA 1
ATOM 1945 C C . ARG A 1 260 ? -19.941 9.097 21.741 1.00 55.59 260 ARG A C 1
ATOM 1947 O O . ARG A 1 260 ? -20.534 8.911 22.795 1.00 55.59 260 ARG A O 1
ATOM 1954 N N . ALA A 1 261 ? -18.629 9.319 21.673 1.00 55.12 261 ALA A N 1
ATOM 1955 C CA . ALA A 1 261 ? -17.760 9.404 22.844 1.00 55.12 261 ALA A CA 1
ATOM 1956 C C . ALA A 1 261 ? -18.120 10.608 23.730 1.00 55.12 261 ALA A C 1
ATOM 1958 O O . ALA A 1 261 ? -18.287 10.448 24.935 1.00 55.12 261 ALA A O 1
ATOM 1959 N N . ALA A 1 262 ? -18.341 11.788 23.138 1.00 57.09 262 ALA A N 1
ATOM 1960 C CA . ALA A 1 262 ? -18.784 12.970 23.879 1.00 57.09 262 ALA A CA 1
ATOM 1961 C C . ALA A 1 262 ? -20.160 12.768 24.547 1.00 57.09 262 ALA A C 1
ATOM 1963 O O . ALA A 1 262 ? -20.342 13.148 25.699 1.00 57.09 262 ALA A O 1
ATOM 1964 N N . ALA A 1 263 ? -21.106 12.115 23.860 1.00 58.53 263 ALA A N 1
ATOM 1965 C CA . ALA A 1 263 ? -22.432 11.810 24.404 1.00 58.53 263 ALA A CA 1
ATOM 1966 C C . ALA A 1 263 ? -22.420 10.734 25.510 1.00 58.53 263 ALA A C 1
ATOM 1968 O O . ALA A 1 263 ? -23.313 10.713 26.355 1.00 58.53 263 ALA A O 1
ATOM 1969 N N . ALA A 1 264 ? -21.431 9.834 25.511 1.00 58.19 264 ALA A N 1
ATOM 1970 C CA . ALA A 1 264 ? -21.257 8.827 26.557 1.00 58.19 264 ALA A CA 1
ATOM 1971 C C . ALA A 1 264 ? -20.695 9.428 27.856 1.00 58.19 264 ALA A C 1
ATOM 1973 O O . ALA A 1 264 ? -21.096 9.012 28.935 1.00 58.19 264 ALA A O 1
ATOM 1974 N N . VAL A 1 265 ? -19.820 10.435 27.752 1.00 61.59 265 VAL A N 1
ATOM 1975 C CA . VAL A 1 265 ? -19.255 11.158 28.906 1.00 61.59 265 VAL A CA 1
ATOM 1976 C C . VAL A 1 265 ? -20.279 12.102 29.550 1.00 61.59 265 VAL A C 1
ATOM 1978 O O . VAL A 1 265 ? -20.234 12.330 30.752 1.00 61.59 265 VAL A O 1
ATOM 1981 N N . SER A 1 266 ? -21.233 12.630 28.777 1.00 56.84 266 SER A N 1
ATOM 1982 C CA . SER A 1 266 ? -22.271 13.539 29.283 1.00 56.84 266 SER A CA 1
ATOM 1983 C C . SER A 1 266 ? -23.489 12.841 29.900 1.00 56.84 266 SER A C 1
ATOM 1985 O O . SER A 1 266 ? -24.423 13.525 30.314 1.00 56.84 266 SER A O 1
ATOM 1987 N N . ARG A 1 267 ? -23.543 11.502 29.923 1.00 53.00 267 ARG A N 1
ATOM 1988 C CA . ARG A 1 267 ? -24.592 10.783 30.657 1.00 53.00 267 ARG A CA 1
ATOM 1989 C C . ARG A 1 267 ? -24.200 10.750 32.138 1.00 53.00 267 ARG A C 1
ATOM 1991 O O . ARG A 1 267 ? -23.181 10.133 32.442 1.00 53.00 267 ARG A O 1
ATOM 1998 N N . PRO A 1 268 ? -24.958 11.387 33.053 1.00 51.31 268 PRO A N 1
ATOM 1999 C CA . PRO A 1 268 ? -24.714 11.203 34.476 1.00 51.31 268 PRO A CA 1
ATOM 2000 C C . PRO A 1 268 ? -24.855 9.713 34.791 1.00 51.31 268 PRO A C 1
ATOM 2002 O O . PRO A 1 268 ? -25.780 9.064 34.295 1.00 51.31 268 PRO A O 1
ATOM 2005 N N . ALA A 1 269 ? -23.899 9.173 35.548 1.00 53.94 269 ALA A N 1
ATOM 2006 C CA . ALA A 1 269 ? -23.998 7.828 36.091 1.00 53.94 269 ALA A CA 1
ATOM 2007 C C . ALA A 1 269 ? -25.293 7.760 36.911 1.00 53.94 269 ALA A C 1
ATOM 2009 O O . ALA A 1 269 ? -25.422 8.463 37.914 1.00 53.94 269 ALA A O 1
ATOM 2010 N N . ALA A 1 270 ? -26.265 7.012 36.395 1.00 47.25 270 ALA A N 1
ATOM 2011 C CA . ALA A 1 270 ? -27.484 6.655 37.105 1.00 47.25 270 ALA A CA 1
ATOM 2012 C C . ALA A 1 270 ? -27.218 5.413 37.955 1.00 47.25 270 ALA A C 1
ATOM 2014 O O . ALA A 1 270 ? -26.475 4.530 37.461 1.00 47.25 270 ALA A O 1
#

Secondary structure (DSSP, 8-state):
-HHHHHHHHHHHHHHHHHHSHHHHHHHHHHHHHHHHH--SHHHHHHHHHHHHHHHHHHHHHHHHHHHHTTTSHHHHHHHHHHHHHHHHHHHHHHHHHHHTT-S---------TTHHHHHHHHHHHHHHHHHHHHHHHS--HHHHHHHHHHHHHHHHHHHHHHTGGG--PPPHHHHHHHHHHHHHHHHHHHHHHHHT--S-HHHHHHHHHHHHIIIIIIHHHHH-TTS-HHHHHHHHHHHHHHHHHHHHHHHHHHHHHHHHHHHHHTS---

Sequence (270 aa):
MEYLLGAGTALWLGILTSISPCPLTTNIAAITYIGKRVAVPASVFTAGALYTAGRALTYLCLGAVIVAGALNVPAVSHFLQTNMSRILGPVLILAGMFLLELIHVSLPGGGAGQGLRNRAERYGVWGAGLLGILFALTFCPVSAALFFGTLISPLVIDPYRQGVAGLALPPMSVILATQLGRSLLFLGSVLPLVLLWSGAWRPLAVRLGWAWWVLVGLYGLSTAFWMPPNLRLIHALEIGADSFVHAFLLVWALRAPSRRAAAAVSRPAA

Foldseek 3Di:
DVVVVVVVVVVVLVVVCCPDPVNVVLLVLLLVLLVVQAPDPVLSVLLSVLLVVLLVVLLVVVLVVCVVVVVCNPVVVVCLVVVLVVVLVVLVVVVVCVSVVVDPPPPPDDDDPPPVSVVSSVCSSNVSNVSSNSVSSVDDPVNCCSSSCVSCVVVCVVVQVVCPPVNDDPPPVVVVVLVVVLVVLLCVLCVCLVVVPPVDLVVNLVSQLSSQLSNCLVSVLVVVPVDDPVVSVVVSVVSSVVSSVVSNVVSVVVVVVVVVVVVVVPDPDD